Protein AF-0000000073185100 (afdb_homodimer)

Radius of gyration: 17.78 Å; Cα contacts (8 Å, |Δi|>4): 597; chains: 2; bounding box: 49×47×38 Å

Secondary structure (DSSP, 8-state):
---HHHHHHHHHHHHHHHHHHHHTT-HHHHHTTEEEEEEEE-TTS--EEHHHHHHHHHHHHHHTTEEEEEEEEEEEEEETTEEEEEEEEEEEETT--EEEEEEEEEEEETTEEEEEEEEE--SBPPP-/---HHHHHHHHHHHHHHHHHHHHTT-HHHHHTTEEEEEEEE-TTS--EEHHHHHHHHHHHHHHTTEEEEEEEEEEEEEETTEEEEEEEEEEEETT--EEEEEEEEEEEETTEEEEEEEEE--SBPPP-

pLDDT: mean 96.91, std 5.22, range [58.03, 98.94]

Organism: Anisakis simplex (NCBI:txid6269)

Structure (mmCIF, N/CA/C/O backbone):
data_AF-0000000073185100-model_v1
#
loop_
_entity.id
_entity.type
_entity.pdbx_description
1 polymer 'DUF4440 domain-containing protein'
#
loop_
_atom_site.group_PDB
_atom_site.id
_atom_site.type_symbol
_atom_site.label_atom_id
_atom_site.label_alt_id
_atom_site.label_comp_id
_atom_site.label_asym_id
_atom_site.label_entity_id
_atom_site.label_seq_id
_atom_site.pdbx_PDB_ins_code
_atom_site.Cartn_x
_atom_site.Cartn_y
_atom_site.Cartn_z
_atom_site.occupancy
_atom_site.B_iso_or_equiv
_atom_site.auth_seq_id
_atom_site.auth_comp_id
_atom_site.auth_asym_id
_atom_site.auth_atom_id
_atom_site.pdbx_PDB_model_num
ATOM 1 N N . MET A 1 1 ? -24.422 -10.539 4.98 1 58.94 1 MET A N 1
ATOM 2 C CA . MET A 1 1 ? -23.266 -9.664 5 1 58.94 1 MET A CA 1
ATOM 3 C C . MET A 1 1 ? -22.016 -10.414 5.473 1 58.94 1 MET A C 1
ATOM 5 O O . MET A 1 1 ? -22.062 -11.094 6.504 1 58.94 1 MET A O 1
ATOM 9 N N . LEU A 1 2 ? -21.047 -10.594 4.566 1 69.62 2 LEU A N 1
ATOM 10 C CA . LEU A 1 2 ? -19.906 -11.438 4.879 1 69.62 2 LEU A CA 1
ATOM 11 C C . LEU A 1 2 ? -19.219 -10.977 6.16 1 69.62 2 LEU A C 1
ATOM 13 O O . LEU A 1 2 ? -18.922 -9.789 6.312 1 69.62 2 LEU A O 1
ATOM 17 N N . THR A 1 3 ? -19.172 -11.852 7.172 1 89.19 3 THR A N 1
ATOM 18 C CA . THR A 1 3 ? -18.422 -11.547 8.391 1 89.19 3 THR A CA 1
ATOM 19 C C . THR A 1 3 ? -16.953 -11.305 8.07 1 89.19 3 THR A C 1
ATOM 21 O O . THR A 1 3 ? -16.453 -11.734 7.031 1 89.19 3 THR A O 1
ATOM 24 N N . ILE A 1 4 ? -16.328 -10.602 8.938 1 93 4 ILE A N 1
ATOM 25 C CA . ILE A 1 4 ? -14.906 -10.305 8.742 1 93 4 ILE A CA 1
ATOM 26 C C . ILE A 1 4 ? -14.102 -11.602 8.719 1 93 4 ILE A C 1
ATOM 28 O O . ILE A 1 4 ? -13.133 -11.727 7.965 1 93 4 ILE A O 1
ATOM 32 N N . ALA A 1 5 ? -14.531 -12.594 9.477 1 95 5 ALA A N 1
ATOM 33 C CA . ALA A 1 5 ? -13.859 -13.891 9.484 1 95 5 ALA A CA 1
ATOM 34 C C . ALA A 1 5 ? -14.008 -14.594 8.133 1 95 5 ALA A C 1
ATOM 36 O O . ALA A 1 5 ? -13.055 -15.188 7.629 1 95 5 ALA A O 1
ATOM 37 N N . ALA A 1 6 ? -15.18 -14.602 7.602 1 96.25 6 ALA A N 1
ATOM 38 C CA . ALA A 1 6 ? -15.422 -15.203 6.293 1 96.25 6 ALA A CA 1
ATOM 39 C C . ALA A 1 6 ? -14.641 -14.469 5.203 1 96.25 6 ALA A C 1
ATOM 41 O O . ALA A 1 6 ? -14.055 -15.094 4.316 1 96.25 6 ALA A O 1
ATOM 42 N N . LEU A 1 7 ? -14.656 -13.133 5.273 1 97.38 7 LEU A N 1
ATOM 43 C CA . LEU A 1 7 ? -13.898 -12.336 4.32 1 97.38 7 LEU A CA 1
ATOM 44 C C . LEU A 1 7 ? -12.414 -12.664 4.395 1 97.38 7 LEU A C 1
ATOM 46 O O . LEU A 1 7 ? -11.75 -12.812 3.365 1 97.38 7 LEU A O 1
ATOM 50 N N . PHE A 1 8 ? -11.867 -12.805 5.629 1 97.81 8 PHE A N 1
ATOM 51 C CA . PHE A 1 8 ? -10.469 -13.156 5.84 1 97.81 8 PHE A CA 1
ATOM 52 C C . PHE A 1 8 ? -10.125 -14.461 5.141 1 97.81 8 PHE A C 1
ATOM 54 O O . PHE A 1 8 ? -9.109 -14.562 4.449 1 97.81 8 PHE A O 1
ATOM 61 N N . GLN A 1 9 ? -10.977 -15.422 5.234 1 97.19 9 GLN A N 1
ATOM 62 C CA . GLN A 1 9 ? -10.734 -16.734 4.637 1 97.19 9 GLN A CA 1
ATOM 63 C C . GLN A 1 9 ? -10.797 -16.656 3.115 1 97.19 9 GLN A C 1
ATOM 65 O O . GLN A 1 9 ? -10.008 -17.312 2.426 1 97.19 9 GLN A O 1
ATOM 70 N N . GL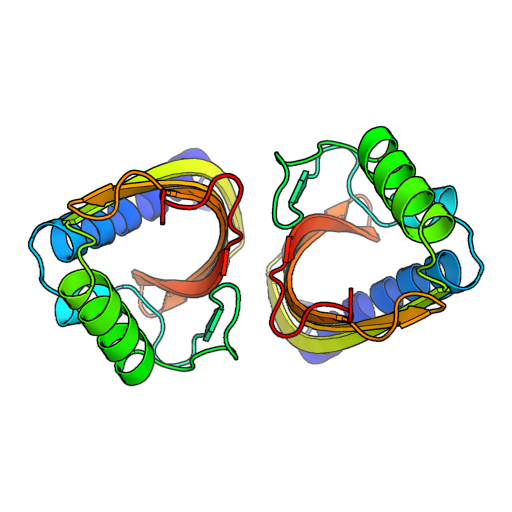U A 1 10 ? -11.703 -15.891 2.584 1 97.62 10 GLU A N 1
ATOM 71 C CA . GLU A 1 10 ? -11.797 -15.734 1.136 1 97.62 10 GLU A CA 1
ATOM 72 C C . GLU A 1 10 ? -10.531 -15.094 0.566 1 97.62 10 GLU A C 1
ATOM 74 O O . GLU A 1 10 ? -9.992 -15.562 -0.437 1 97.62 10 GLU A O 1
ATOM 79 N N . ILE A 1 11 ? -10.102 -14.031 1.213 1 98.5 11 ILE A N 1
ATOM 80 C CA . ILE A 1 11 ? -8.914 -13.312 0.761 1 98.5 11 ILE A CA 1
ATOM 81 C C . ILE A 1 11 ? -7.684 -14.203 0.901 1 98.5 11 ILE A C 1
ATOM 83 O O . ILE A 1 11 ? -6.867 -14.289 -0.017 1 98.5 11 ILE A O 1
ATOM 87 N N . LYS A 1 12 ? -7.594 -14.891 2.021 1 97.62 12 LYS A N 1
ATOM 88 C CA . LYS A 1 12 ? -6.477 -15.797 2.244 1 97.62 12 LYS A CA 1
ATOM 89 C C . LYS A 1 12 ? -6.43 -16.891 1.17 1 97.62 12 LYS A C 1
ATOM 91 O O . LYS A 1 12 ? -5.352 -17.25 0.698 1 97.62 12 LYS A O 1
ATOM 96 N N . SER A 1 13 ? -7.594 -17.391 0.828 1 97.75 13 SER A N 1
ATOM 97 C CA . SER A 1 13 ? -7.656 -18.406 -0.211 1 97.75 13 SER A CA 1
ATOM 98 C C . SER A 1 13 ? -7.105 -17.891 -1.534 1 97.75 13 SER A C 1
ATOM 100 O O . SER A 1 13 ? -6.395 -18.594 -2.242 1 97.75 13 SER A O 1
ATOM 102 N N . ARG A 1 14 ? -7.43 -16.641 -1.909 1 98.44 14 ARG A N 1
ATOM 103 C CA . ARG A 1 14 ? -6.898 -16.047 -3.125 1 98.44 14 ARG A CA 1
ATOM 104 C C . ARG A 1 14 ? -5.387 -15.852 -3.031 1 98.44 14 ARG A C 1
ATOM 106 O O . ARG A 1 14 ? -4.672 -16.047 -4.016 1 98.44 14 ARG A O 1
ATOM 113 N N . GLN A 1 15 ? -4.938 -15.508 -1.856 1 98.06 15 GLN A N 1
ATOM 114 C CA . GLN A 1 15 ? -3.504 -15.344 -1.64 1 98.06 15 GLN A CA 1
ATOM 115 C C . GLN A 1 15 ? -2.764 -16.672 -1.808 1 98.06 15 GLN A C 1
ATOM 117 O O . GLN A 1 15 ? -1.651 -16.703 -2.336 1 98.06 15 GLN A O 1
ATOM 122 N N . VAL A 1 16 ? -3.344 -17.719 -1.301 1 98.19 16 VAL A N 1
ATOM 123 C CA . VAL A 1 16 ? -2.77 -19.047 -1.448 1 98.19 16 VAL A CA 1
ATOM 124 C C . VAL A 1 16 ? -2.662 -19.406 -2.93 1 98.19 16 VAL A C 1
ATOM 126 O O . VAL A 1 16 ? -1.647 -19.938 -3.371 1 98.19 16 VAL A O 1
ATOM 129 N N . ASP A 1 17 ? -3.715 -19.016 -3.719 1 98.38 17 ASP A N 1
ATOM 130 C CA . ASP A 1 17 ? -3.674 -19.25 -5.16 1 98.38 17 ASP A CA 1
ATOM 131 C C . ASP A 1 17 ? -2.506 -18.5 -5.801 1 98.38 17 ASP A C 1
ATOM 133 O O . ASP A 1 17 ? -1.801 -19.062 -6.648 1 98.38 17 ASP A O 1
ATOM 137 N N . PHE A 1 18 ? -2.32 -17.297 -5.445 1 98.81 18 PHE A N 1
ATOM 138 C CA . PHE A 1 18 ? -1.213 -16.5 -5.957 1 98.81 18 PHE A CA 1
ATOM 139 C C . PHE A 1 18 ? 0.124 -17.156 -5.625 1 98.81 18 PHE A C 1
ATOM 141 O O . PHE A 1 18 ? 0.963 -17.344 -6.508 1 98.81 18 PHE A O 1
ATOM 148 N N . MET A 1 19 ? 0.362 -17.469 -4.305 1 98.75 19 MET A N 1
ATOM 149 C CA . MET A 1 19 ? 1.64 -18.016 -3.859 1 98.75 19 MET A CA 1
ATOM 150 C C . MET A 1 19 ? 1.938 -19.344 -4.566 1 98.75 19 MET A C 1
ATOM 152 O O . MET A 1 19 ? 3.076 -19.594 -4.973 1 98.75 19 MET A O 1
ATOM 156 N N . LYS A 1 20 ? 0.91 -20.188 -4.711 1 98.69 20 LYS A N 1
ATOM 157 C CA . LYS A 1 20 ? 1.085 -21.453 -5.406 1 98.69 20 LYS A CA 1
ATOM 158 C C . LYS A 1 20 ? 1.554 -21.25 -6.84 1 98.69 20 LYS A C 1
ATOM 160 O O . LYS A 1 20 ? 2.52 -21.875 -7.285 1 98.69 20 LYS A O 1
ATOM 165 N N . ALA A 1 21 ? 0.869 -20.344 -7.543 1 98.75 21 ALA A N 1
ATOM 166 C CA . ALA A 1 21 ? 1.212 -20.062 -8.938 1 98.75 21 ALA A CA 1
ATOM 167 C C . ALA A 1 21 ? 2.613 -19.469 -9.047 1 98.75 21 ALA A C 1
ATOM 169 O O . ALA A 1 21 ? 3.424 -19.922 -9.859 1 98.75 21 ALA A O 1
ATOM 170 N N . PHE A 1 22 ? 2.883 -18.438 -8.242 1 98.75 22 PHE A N 1
ATOM 171 C CA . PHE A 1 22 ? 4.18 -17.766 -8.281 1 98.75 22 PHE A CA 1
ATOM 172 C C . PHE A 1 22 ? 5.301 -18.75 -7.969 1 98.75 22 PHE A C 1
ATOM 174 O O . PHE A 1 22 ? 6.301 -18.812 -8.688 1 98.75 22 PHE A O 1
ATOM 181 N N . ASN A 1 23 ? 5.156 -19.562 -6.914 1 98.62 23 ASN A N 1
ATOM 182 C CA . ASN A 1 23 ? 6.188 -20.484 -6.449 1 98.62 23 ASN A CA 1
ATOM 183 C C . ASN A 1 23 ? 6.387 -21.641 -7.422 1 98.62 23 ASN A C 1
ATOM 185 O O . ASN A 1 23 ? 7.426 -22.312 -7.402 1 98.62 23 ASN A O 1
ATOM 189 N N . ALA A 1 24 ? 5.441 -21.922 -8.25 1 98.31 24 ALA A N 1
ATOM 190 C CA . ALA A 1 24 ? 5.559 -22.922 -9.312 1 98.31 24 ALA A CA 1
ATOM 191 C C . ALA A 1 24 ? 6.215 -22.328 -10.555 1 98.31 24 ALA A C 1
ATOM 193 O O . ALA A 1 24 ? 6.398 -23.031 -11.555 1 98.31 24 ALA A O 1
ATOM 194 N N . GLY A 1 25 ? 6.492 -21.016 -10.531 1 98 25 GLY A N 1
ATOM 195 C CA . GLY A 1 25 ? 7.121 -20.344 -11.656 1 98 25 GLY A CA 1
ATOM 196 C C . GLY A 1 25 ? 6.141 -19.953 -12.742 1 98 25 GLY A C 1
ATOM 197 O O . GLY A 1 25 ? 6.539 -19.688 -13.883 1 98 25 GLY A O 1
ATOM 198 N N . ASN A 1 26 ? 4.871 -19.922 -12.438 1 98.56 26 ASN A N 1
ATOM 199 C CA . ASN A 1 26 ? 3.83 -19.609 -13.406 1 98.56 26 ASN A CA 1
ATOM 200 C C . ASN A 1 26 ? 3.412 -18.141 -13.32 1 98.56 26 ASN A C 1
ATOM 202 O O . ASN A 1 26 ? 2.35 -17.828 -12.781 1 98.56 26 ASN A O 1
ATOM 206 N N . ALA A 1 27 ? 4.129 -17.281 -13.977 1 98.62 27 ALA A N 1
ATOM 207 C CA . ALA A 1 27 ? 3.926 -15.836 -13.906 1 98.62 27 ALA A CA 1
ATOM 208 C C . ALA A 1 27 ? 2.555 -15.445 -14.453 1 98.62 27 ALA A C 1
ATOM 210 O O . ALA A 1 27 ? 1.897 -14.555 -13.914 1 98.62 27 ALA A O 1
ATOM 211 N N . ASN A 1 28 ? 2.146 -16.094 -15.461 1 98.69 28 ASN A N 1
ATOM 212 C CA . ASN A 1 28 ? 0.855 -15.797 -16.062 1 98.69 28 ASN A CA 1
ATOM 213 C C . ASN A 1 28 ? -0.297 -16.078 -15.109 1 98.69 28 ASN A C 1
ATOM 215 O O . ASN A 1 28 ? -1.163 -15.227 -14.906 1 98.69 28 ASN A O 1
ATOM 219 N N . THR A 1 29 ? -0.287 -17.234 -14.5 1 98.69 29 THR A N 1
ATOM 220 C CA . THR A 1 29 ? -1.325 -17.609 -13.547 1 98.69 29 THR A CA 1
ATOM 221 C C . THR A 1 29 ? -1.281 -16.703 -12.32 1 98.69 29 THR A C 1
ATOM 223 O O . THR A 1 29 ? -2.324 -16.344 -11.766 1 98.69 29 THR A O 1
ATOM 226 N N . ALA A 1 30 ? -0.086 -16.359 -11.891 1 98.75 30 ALA A N 1
ATOM 227 C CA . ALA A 1 30 ? 0.054 -15.445 -10.758 1 98.75 30 ALA A CA 1
ATOM 228 C C . ALA A 1 30 ? -0.555 -14.078 -11.078 1 98.75 30 ALA A C 1
ATOM 230 O O . ALA A 1 30 ? -1.304 -13.523 -10.266 1 98.75 30 ALA A O 1
ATOM 231 N N . ALA A 1 31 ? -0.267 -13.578 -12.273 1 98.81 31 ALA A N 1
ATOM 232 C CA . ALA A 1 31 ? -0.759 -12.258 -12.68 1 98.81 31 ALA A CA 1
ATOM 233 C C . ALA A 1 31 ? -2.277 -12.266 -12.828 1 98.81 31 ALA A C 1
ATOM 235 O O . ALA A 1 31 ? -2.926 -11.227 -12.695 1 98.81 31 ALA A O 1
ATOM 236 N N . ALA A 1 32 ? -2.887 -13.445 -13.008 1 98.62 32 ALA A N 1
ATOM 237 C CA . ALA A 1 32 ? -4.32 -13.57 -13.25 1 98.62 32 ALA A CA 1
ATOM 238 C C . ALA A 1 32 ? -5.121 -13.305 -11.977 1 98.62 32 ALA A C 1
ATOM 240 O O . ALA A 1 32 ? -6.34 -13.117 -12.031 1 98.62 32 ALA A O 1
ATOM 241 N N . VAL A 1 33 ? -4.457 -13.281 -10.836 1 98.69 33 VAL A N 1
ATOM 242 C CA . VAL A 1 33 ? -5.117 -12.969 -9.57 1 98.69 33 VAL A CA 1
ATOM 243 C C . VAL A 1 33 ? -5.41 -11.469 -9.5 1 98.69 33 VAL A C 1
ATOM 245 O O . VAL A 1 33 ? -6.23 -11.031 -8.688 1 98.69 33 VAL A O 1
ATOM 248 N N . TYR A 1 34 ? -4.793 -10.695 -10.352 1 98.81 34 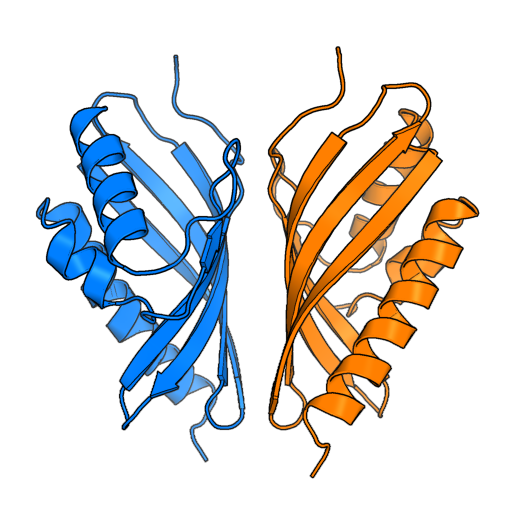TYR A N 1
ATOM 249 C CA . TYR A 1 34 ? -4.914 -9.242 -10.32 1 98.81 34 TYR A CA 1
ATOM 250 C C . TYR A 1 34 ? -6.051 -8.766 -11.227 1 98.81 34 TYR A C 1
ATOM 252 O O . TYR A 1 34 ? -6.355 -9.406 -12.234 1 98.81 34 TYR A O 1
ATOM 260 N N . ASP A 1 35 ? -6.629 -7.668 -10.867 1 98.69 35 ASP A N 1
ATOM 261 C CA . ASP A 1 35 ? -7.59 -6.926 -11.68 1 98.69 35 ASP A CA 1
ATOM 262 C C . ASP A 1 35 ? -6.93 -6.371 -12.938 1 98.69 35 ASP A C 1
ATOM 264 O O . ASP A 1 35 ? -5.883 -5.73 -12.867 1 98.69 35 ASP A O 1
ATOM 268 N N . PRO A 1 36 ? -7.512 -6.637 -14.125 1 98.12 36 PRO A N 1
ATOM 269 C CA . PRO A 1 36 ? -6.922 -6.078 -15.352 1 98.12 36 PRO A CA 1
ATOM 270 C C . PRO A 1 36 ? -6.832 -4.555 -15.32 1 98.12 36 PRO A C 1
ATOM 272 O O . PRO A 1 36 ? -6.02 -3.967 -16.031 1 98.12 36 PRO A O 1
ATOM 275 N N . ASP A 1 37 ? -7.602 -3.887 -14.445 1 96.88 37 ASP A N 1
ATOM 276 C CA . ASP A 1 37 ? -7.602 -2.432 -14.344 1 96.88 37 ASP A CA 1
ATOM 277 C C . ASP A 1 37 ? -6.812 -1.969 -13.117 1 96.88 37 ASP A C 1
ATOM 279 O O . ASP A 1 37 ? -6.91 -0.808 -12.719 1 96.88 37 ASP A O 1
ATOM 283 N N . GLY A 1 38 ? -6.152 -2.918 -12.547 1 97.06 38 GLY A N 1
ATOM 284 C CA . GLY A 1 38 ? -5.469 -2.605 -11.297 1 97.06 38 GLY A CA 1
ATOM 285 C C . GLY A 1 38 ? -4.035 -2.15 -11.5 1 97.06 38 GLY A C 1
ATOM 286 O O . GLY A 1 38 ? -3.549 -2.102 -12.633 1 97.06 38 GLY A O 1
ATOM 287 N N . TYR A 1 39 ? -3.414 -1.767 -10.367 1 98.69 39 TYR A N 1
ATOM 288 C CA . TYR A 1 39 ? -2.039 -1.276 -10.367 1 98.69 39 TYR A CA 1
ATOM 289 C C . TYR A 1 39 ? -1.17 -2.084 -9.414 1 98.69 39 TYR A C 1
ATOM 291 O O . TYR A 1 39 ? -1.59 -2.402 -8.297 1 98.69 39 TYR A O 1
ATOM 299 N N . PHE A 1 40 ? -0.008 -2.506 -9.906 1 98.81 40 PHE A N 1
ATOM 300 C CA . PHE A 1 40 ? 1.108 -3.053 -9.148 1 98.81 40 PHE A CA 1
ATOM 301 C C . PHE A 1 40 ? 2.174 -1.99 -8.906 1 98.81 40 PHE A C 1
ATOM 303 O O . PHE A 1 40 ? 2.678 -1.386 -9.859 1 98.81 40 PHE A O 1
ATOM 310 N N . MET A 1 41 ? 2.545 -1.755 -7.637 1 98.69 41 MET A N 1
ATOM 311 C CA . MET A 1 41 ? 3.396 -0.621 -7.285 1 98.69 41 MET A CA 1
ATOM 312 C C . MET A 1 41 ? 4.637 -1.086 -6.527 1 98.69 41 MET A C 1
ATOM 314 O O . MET A 1 41 ? 4.684 -1.004 -5.297 1 98.69 41 MET A O 1
ATOM 318 N N . PRO A 1 42 ? 5.637 -1.524 -7.238 1 96.62 42 PRO A N 1
ATOM 319 C CA . PRO A 1 42 ? 6.875 -1.999 -6.613 1 96.62 42 PRO A CA 1
ATOM 320 C C . PRO A 1 42 ? 7.793 -0.858 -6.18 1 96.62 42 PRO A C 1
ATOM 322 O O . PRO A 1 42 ? 7.711 0.246 -6.723 1 96.62 42 PRO A O 1
ATOM 325 N N . ASN A 1 43 ? 8.641 -1.098 -5.273 1 94.88 43 ASN A N 1
ATOM 326 C CA . ASN A 1 43 ? 9.656 -0.129 -4.883 1 94.88 43 ASN A CA 1
ATOM 327 C C . ASN A 1 43 ? 10.664 0.112 -6.004 1 94.88 43 ASN A C 1
ATOM 329 O O . ASN A 1 43 ? 11.086 -0.83 -6.68 1 94.88 43 ASN A O 1
ATOM 333 N N . GLY A 1 44 ? 10.977 1.324 -6.211 1 94.56 44 GLY A N 1
ATOM 334 C CA . GLY A 1 44 ? 12.039 1.704 -7.125 1 94.56 44 GLY A CA 1
ATOM 335 C C . GLY A 1 44 ? 11.578 1.841 -8.562 1 94.56 44 GLY A C 1
ATOM 336 O O . GLY A 1 44 ? 12.367 2.148 -9.453 1 94.56 44 GLY A O 1
ATOM 337 N N . LYS A 1 45 ? 10.328 1.591 -8.836 1 95.56 45 LYS A N 1
ATOM 338 C CA . LYS A 1 45 ? 9.797 1.637 -10.195 1 95.56 45 LYS A CA 1
ATOM 339 C C . LYS A 1 45 ? 8.438 2.334 -10.234 1 95.56 45 LYS A C 1
ATOM 341 O O . LYS A 1 45 ? 7.73 2.371 -9.227 1 95.56 45 LYS A O 1
ATOM 346 N N . ASP A 1 46 ? 8.133 2.873 -11.422 1 97.44 46 ASP A N 1
ATOM 347 C CA . ASP A 1 46 ? 6.793 3.408 -11.641 1 97.44 46 ASP A CA 1
ATOM 348 C C . ASP A 1 46 ? 5.738 2.311 -11.531 1 97.44 46 ASP A C 1
ATOM 350 O O . ASP A 1 46 ? 6.008 1.149 -11.844 1 97.44 46 ASP A O 1
ATOM 354 N N . PRO A 1 47 ? 4.535 2.723 -11.141 1 98.44 47 PRO A N 1
ATOM 355 C CA . PRO A 1 47 ? 3.443 1.745 -11.078 1 98.44 47 PRO A CA 1
ATOM 356 C C . PRO A 1 47 ? 3.199 1.046 -12.414 1 98.44 47 PRO A C 1
ATOM 358 O O . PRO A 1 47 ? 3.283 1.678 -13.469 1 98.44 47 PRO A O 1
ATOM 361 N N . VAL A 1 48 ? 2.865 -0.231 -12.289 1 98.12 48 VAL A N 1
ATOM 362 C CA . VAL A 1 48 ? 2.559 -1.071 -13.445 1 98.12 48 VAL A CA 1
ATOM 363 C C . VAL A 1 48 ? 1.051 -1.294 -13.531 1 98.12 48 VAL A C 1
ATOM 365 O O . VAL A 1 48 ? 0.427 -1.758 -12.578 1 98.12 48 VAL A O 1
ATOM 368 N N . LYS A 1 49 ? 0.542 -1.002 -14.656 1 97.19 49 LYS A N 1
ATOM 369 C CA . LYS A 1 49 ? -0.896 -1.194 -14.828 1 97.19 49 LYS A CA 1
ATOM 370 C C . LYS A 1 49 ? -1.189 -2.482 -15.594 1 97.19 49 LYS A C 1
ATOM 372 O O . LYS A 1 49 ? -0.572 -2.754 -16.625 1 97.19 49 LYS A O 1
ATOM 377 N N . GLY A 1 50 ? -2.135 -3.234 -15.055 1 97.69 50 GLY A N 1
ATOM 378 C CA . GLY A 1 50 ? -2.709 -4.344 -15.797 1 97.69 50 GLY A CA 1
ATOM 379 C C . GLY A 1 50 ? -1.895 -5.621 -15.688 1 97.69 50 GLY A C 1
ATOM 380 O O . GLY A 1 50 ? -0.745 -5.594 -15.242 1 97.69 50 GLY A O 1
ATOM 381 N N . ARG A 1 51 ? -2.453 -6.738 -16.188 1 98.62 51 ARG A N 1
ATOM 382 C CA . ARG A 1 51 ? -1.924 -8.078 -15.945 1 98.62 51 ARG A CA 1
ATOM 383 C C . ARG A 1 51 ? -0.692 -8.344 -16.797 1 98.62 51 ARG A C 1
ATOM 385 O O . ARG A 1 51 ? 0.228 -9.047 -16.375 1 98.62 51 ARG A O 1
ATOM 392 N N . ALA A 1 52 ? -0.693 -7.762 -17.984 1 98.44 52 ALA A N 1
ATOM 393 C CA . ALA A 1 52 ? 0.455 -7.992 -18.859 1 98.44 52 ALA A CA 1
ATOM 394 C C . ALA A 1 52 ? 1.733 -7.43 -18.25 1 98.44 52 ALA A C 1
ATOM 396 O O . ALA A 1 52 ? 2.775 -8.094 -18.266 1 98.44 52 ALA A O 1
ATOM 397 N N . GLY A 1 53 ? 1.68 -6.188 -17.766 1 98.25 53 GLY A N 1
ATOM 398 C CA . GLY A 1 53 ? 2.83 -5.598 -17.094 1 98.25 53 GLY A CA 1
ATOM 399 C C . GLY A 1 53 ? 3.23 -6.328 -15.828 1 98.25 53 GLY A C 1
ATOM 400 O O . GLY A 1 53 ? 4.418 -6.492 -15.547 1 98.25 53 GLY A O 1
ATOM 401 N N . ILE A 1 54 ? 2.275 -6.797 -15.086 1 98.62 54 ILE A N 1
ATOM 402 C CA . ILE A 1 54 ? 2.529 -7.508 -13.844 1 98.62 54 ILE A CA 1
ATOM 403 C C . ILE A 1 54 ? 3.188 -8.852 -14.133 1 98.62 54 ILE A C 1
ATOM 405 O O . ILE A 1 54 ? 4.145 -9.242 -13.469 1 98.62 54 ILE A O 1
ATOM 409 N N . GLU A 1 55 ? 2.633 -9.516 -15.164 1 98.75 55 GLU A N 1
ATOM 410 C CA . GLU A 1 55 ? 3.252 -10.766 -15.586 1 98.75 55 GLU A CA 1
ATOM 411 C C . GLU A 1 55 ? 4.715 -10.562 -15.961 1 98.75 55 GLU A C 1
ATOM 413 O O . GLU A 1 55 ? 5.578 -11.352 -15.57 1 98.75 55 GLU A O 1
ATOM 418 N N . ALA A 1 56 ? 4.949 -9.523 -16.719 1 98.5 56 ALA A N 1
ATOM 419 C CA . ALA A 1 56 ? 6.324 -9.227 -17.125 1 98.5 56 ALA A CA 1
ATOM 420 C C . ALA A 1 56 ? 7.207 -8.961 -15.906 1 98.5 56 ALA A C 1
ATOM 422 O O . ALA A 1 56 ? 8.367 -9.391 -15.875 1 98.5 56 ALA A O 1
ATOM 423 N N . TYR A 1 57 ? 6.688 -8.297 -14.953 1 98.19 57 TYR A N 1
ATOM 424 C CA . TYR A 1 57 ? 7.414 -8.023 -13.719 1 98.19 57 TYR A CA 1
ATOM 425 C C . TYR A 1 57 ? 7.766 -9.32 -12.992 1 98.19 57 TYR A C 1
ATOM 427 O O . TYR A 1 57 ? 8.898 -9.5 -12.547 1 98.19 57 TYR A O 1
ATOM 435 N N . PHE A 1 58 ? 6.82 -10.211 -12.859 1 98.44 58 PHE A N 1
ATOM 436 C CA . PHE A 1 58 ? 7.055 -11.477 -12.172 1 98.44 58 PHE A CA 1
ATOM 437 C C . PHE A 1 58 ? 8.078 -12.32 -12.93 1 98.44 58 PHE A C 1
ATOM 439 O O . PHE A 1 58 ? 8.938 -12.953 -12.32 1 98.44 58 PHE A O 1
ATOM 446 N N . LYS A 1 59 ? 7.977 -12.336 -14.234 1 98.56 59 LYS A N 1
ATOM 447 C CA . LYS A 1 59 ? 8.953 -13.062 -15.039 1 98.56 59 LYS A CA 1
ATOM 448 C C . LYS A 1 59 ? 10.367 -12.547 -14.797 1 98.56 59 LYS A C 1
ATOM 450 O O . LYS A 1 59 ? 11.312 -13.328 -14.703 1 98.56 59 LYS A O 1
ATOM 455 N N . GLN A 1 60 ? 10.469 -11.258 -14.734 1 97.69 60 GLN A N 1
ATOM 456 C CA . GLN A 1 60 ? 11.773 -10.656 -14.469 1 97.69 60 GLN A CA 1
ATOM 457 C C . GLN A 1 60 ? 12.289 -11.055 -13.086 1 97.69 60 GLN A C 1
ATOM 459 O O . GLN A 1 60 ? 13.461 -11.391 -12.93 1 97.69 60 GLN A O 1
ATOM 464 N N . ASP A 1 61 ? 11.453 -10.984 -12.07 1 97 61 ASP A N 1
ATOM 465 C CA . ASP A 1 61 ? 11.82 -11.406 -10.719 1 97 61 ASP A CA 1
ATOM 466 C C . ASP A 1 61 ? 12.328 -12.852 -10.711 1 97 61 ASP A C 1
ATOM 468 O O . ASP A 1 61 ? 13.367 -13.141 -10.117 1 97 61 ASP A O 1
ATOM 472 N N . MET A 1 62 ? 11.602 -13.695 -11.336 1 97.75 62 MET A N 1
ATOM 473 C CA . MET A 1 62 ? 11.945 -15.109 -11.391 1 97.75 62 MET A CA 1
ATOM 474 C C . MET A 1 62 ? 13.266 -15.32 -12.117 1 97.75 62 MET A C 1
ATOM 476 O O . MET A 1 62 ? 14.117 -16.094 -11.672 1 97.75 62 MET A O 1
ATOM 480 N N . ALA A 1 63 ? 13.445 -14.578 -13.172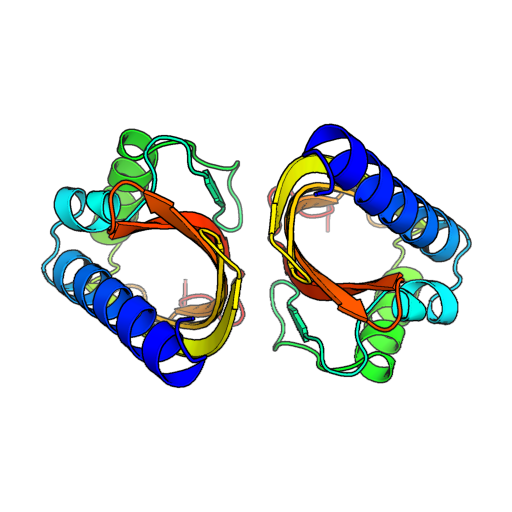 1 97.56 63 ALA A N 1
ATOM 481 C CA . ALA A 1 63 ? 1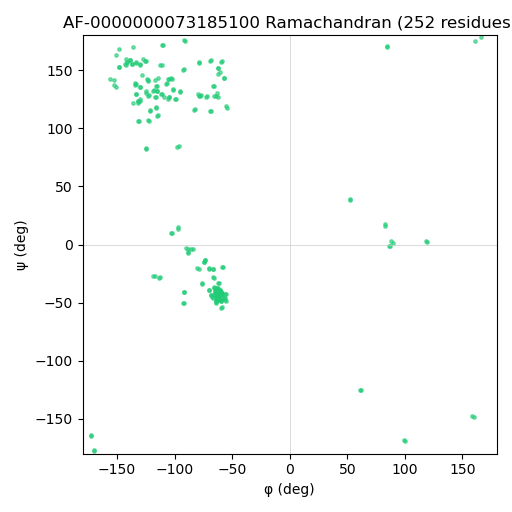4.68 -14.664 -13.953 1 97.56 63 ALA A CA 1
ATOM 482 C C . ALA A 1 63 ? 15.867 -14.164 -13.141 1 97.56 63 ALA A C 1
ATOM 484 O O . ALA A 1 63 ? 16.984 -14.656 -13.312 1 97.56 63 ALA A O 1
ATOM 485 N N . GLU A 1 64 ? 15.602 -13.273 -12.234 1 96.44 64 GLU A N 1
ATOM 486 C CA . GLU A 1 64 ? 16.672 -12.672 -11.438 1 96.44 64 GLU A CA 1
ATOM 487 C C . GLU A 1 64 ? 16.922 -13.484 -10.172 1 96.44 64 GLU A C 1
ATOM 489 O O . GLU A 1 64 ? 17.781 -13.125 -9.367 1 96.44 64 GLU A O 1
ATOM 494 N N . GLY A 1 65 ? 16.125 -14.516 -9.984 1 96.75 65 GLY A N 1
ATOM 495 C CA . GLY A 1 65 ? 16.531 -15.461 -8.953 1 96.75 65 GLY A CA 1
ATOM 496 C C . GLY A 1 65 ? 15.516 -15.586 -7.828 1 96.75 65 GLY A C 1
ATOM 497 O O . GLY A 1 65 ? 15.75 -16.297 -6.852 1 96.75 65 GLY A O 1
ATOM 498 N N . VAL A 1 66 ? 14.406 -14.906 -7.91 1 97.88 66 VAL A N 1
ATOM 499 C CA . VAL A 1 66 ? 13.344 -15.133 -6.938 1 97.88 66 VAL A CA 1
ATOM 500 C C . VAL A 1 66 ? 12.68 -16.484 -7.203 1 97.88 66 VAL A C 1
ATOM 502 O O . VAL A 1 66 ? 12.188 -16.734 -8.305 1 97.88 66 VAL A O 1
ATOM 505 N N . LYS A 1 67 ? 12.594 -17.312 -6.129 1 97.75 67 LYS A N 1
ATOM 506 C CA . LYS A 1 67 ? 12.102 -18.672 -6.328 1 97.75 67 LYS A CA 1
ATOM 507 C C . LYS A 1 67 ? 10.82 -18.906 -5.527 1 97.75 67 LYS A C 1
ATOM 509 O O . LYS A 1 67 ? 10.031 -19.781 -5.871 1 97.75 67 LYS A O 1
ATOM 514 N N . SER A 1 68 ? 10.75 -18.109 -4.434 1 98.25 68 SER A N 1
ATOM 515 C CA . SER A 1 68 ? 9.555 -18.328 -3.621 1 98.25 68 SER A CA 1
ATOM 516 C C . SER A 1 68 ? 9.117 -17.031 -2.943 1 98.25 68 SER A C 1
ATOM 518 O O . SER A 1 68 ? 9.938 -16.156 -2.656 1 98.25 68 SER A O 1
ATOM 520 N N . VAL A 1 69 ? 7.812 -17 -2.693 1 98.5 69 VAL A N 1
ATOM 521 C CA . VAL A 1 69 ? 7.211 -15.922 -1.912 1 98.5 69 VAL A CA 1
ATOM 522 C C . VAL A 1 69 ? 6.332 -16.516 -0.812 1 98.5 69 VAL A C 1
ATOM 524 O O . VAL A 1 69 ? 5.652 -17.516 -1.026 1 98.5 69 VAL A O 1
ATOM 527 N N . GLN A 1 70 ? 6.445 -16.016 0.303 1 98.56 70 GLN A N 1
ATOM 528 C CA . GLN A 1 70 ? 5.512 -16.234 1.402 1 98.56 70 GLN A CA 1
ATOM 529 C C . GLN A 1 70 ? 4.816 -14.938 1.805 1 98.56 70 GLN A C 1
ATOM 531 O O . GLN A 1 70 ? 5.473 -13.922 2.049 1 98.56 70 GLN A O 1
ATOM 536 N N . ILE A 1 71 ? 3.553 -15.023 1.818 1 98.38 71 ILE A N 1
ATOM 537 C CA . ILE A 1 71 ? 2.729 -13.883 2.205 1 98.38 71 ILE A CA 1
ATOM 538 C C . ILE A 1 71 ? 2.051 -14.164 3.543 1 98.38 71 ILE A C 1
ATOM 540 O O . ILE A 1 71 ? 1.453 -15.227 3.73 1 98.38 71 ILE A O 1
ATOM 544 N N . ILE A 1 72 ? 2.131 -13.312 4.449 1 97.88 72 ILE A N 1
ATOM 545 C CA . ILE A 1 72 ? 1.481 -13.414 5.754 1 97.88 72 ILE A CA 1
ATOM 546 C C . ILE A 1 72 ? 0.436 -12.312 5.898 1 97.88 72 ILE A C 1
ATOM 548 O O . ILE A 1 72 ? 0.779 -11.133 6.035 1 97.88 72 ILE A O 1
ATOM 552 N N . THR A 1 73 ? -0.829 -12.695 5.898 1 98.25 73 THR A N 1
ATOM 553 C CA . THR A 1 73 ? -1.939 -11.766 6.094 1 98.25 73 THR A CA 1
ATOM 554 C C . THR A 1 73 ? -2.09 -11.406 7.566 1 98.25 73 THR A C 1
ATOM 556 O O . THR A 1 73 ? -2.234 -12.289 8.414 1 98.25 73 THR A O 1
ATOM 559 N N . GLU A 1 74 ? -2.127 -10.156 7.852 1 97.88 74 GLU A N 1
ATOM 560 C CA . GLU A 1 74 ? -2.195 -9.719 9.242 1 97.88 74 GLU A CA 1
ATOM 561 C C . GLU A 1 74 ? -3.539 -9.062 9.555 1 97.88 74 GLU A C 1
ATOM 563 O O . GLU A 1 74 ? -3.988 -9.07 10.703 1 97.88 74 GLU A O 1
ATOM 568 N N . GLU A 1 75 ? -4.164 -8.477 8.578 1 98.25 75 GLU A N 1
ATOM 569 C CA . GLU A 1 75 ? -5.441 -7.793 8.734 1 98.25 75 GLU A CA 1
ATOM 570 C C . GLU A 1 75 ? -6.234 -7.793 7.434 1 98.25 75 GLU A C 1
ATOM 572 O O . GLU A 1 75 ? -5.672 -7.598 6.355 1 98.25 75 GLU A O 1
ATOM 577 N N . VAL A 1 76 ? -7.512 -8.055 7.543 1 98.5 76 VAL A N 1
ATOM 578 C CA . VAL A 1 76 ? -8.438 -7.902 6.422 1 98.5 76 VAL A CA 1
ATOM 579 C C . VAL A 1 76 ? -9.688 -7.156 6.879 1 98.5 76 VAL A C 1
ATOM 581 O O . VAL A 1 76 ? -10.242 -7.453 7.938 1 98.5 76 VAL A O 1
ATOM 584 N N . ASN A 1 77 ? -10.039 -6.148 6.152 1 97.5 77 ASN A N 1
ATOM 585 C CA . ASN A 1 77 ? -11.281 -5.406 6.332 1 97.5 77 ASN A CA 1
ATOM 586 C C . ASN A 1 77 ? -11.953 -5.113 4.996 1 97.5 77 ASN A C 1
ATOM 588 O O . ASN A 1 77 ? -11.367 -5.344 3.934 1 97.5 77 ASN A O 1
ATOM 592 N N . GLY A 1 78 ? -13.141 -4.641 5.047 1 95.81 78 GLY A N 1
ATOM 593 C CA . GLY A 1 78 ? -13.805 -4.27 3.809 1 95.81 78 GLY A CA 1
ATOM 594 C C . GLY A 1 78 ? -15.312 -4.176 3.953 1 95.81 78 GLY A C 1
ATOM 595 O O . GLY A 1 78 ? -15.852 -4.398 5.039 1 95.81 78 GLY A O 1
ATOM 596 N N . SER A 1 79 ? -15.914 -3.777 2.943 1 94.44 79 SER A N 1
ATOM 597 C CA . SER A 1 79 ? -17.359 -3.668 2.805 1 94.44 79 SER A CA 1
ATOM 598 C C . SER A 1 79 ? -17.781 -3.721 1.34 1 94.44 79 SER A C 1
ATOM 600 O O . SER A 1 79 ? -17.094 -3.178 0.472 1 94.44 79 SER A O 1
ATOM 602 N N . GLY A 1 80 ? -18.922 -4.398 1.14 1 94.12 80 GLY A N 1
ATOM 603 C CA . GLY A 1 80 ? -19.406 -4.488 -0.226 1 94.12 80 GLY A CA 1
ATOM 604 C C . GLY A 1 80 ? -18.453 -5.207 -1.16 1 94.12 80 GLY A C 1
ATOM 605 O O . GLY A 1 80 ? -18 -6.316 -0.863 1 94.12 80 GLY A O 1
ATOM 606 N N . ASP A 1 81 ? -18.094 -4.539 -2.232 1 95.56 81 ASP A N 1
ATOM 607 C CA . ASP A 1 81 ? -17.266 -5.16 -3.273 1 95.56 81 ASP A CA 1
ATOM 608 C C . ASP A 1 81 ? -15.797 -4.805 -3.1 1 95.56 81 ASP A C 1
ATOM 610 O O . ASP A 1 81 ? -14.992 -5.004 -4.012 1 95.56 81 ASP A O 1
ATOM 614 N N . TRP A 1 82 ? -15.484 -4.258 -1.938 1 97.69 82 TRP A N 1
ATOM 615 C CA . TRP A 1 82 ? -14.102 -3.857 -1.681 1 97.69 82 TRP A CA 1
ATOM 616 C C . TRP A 1 82 ? -13.57 -4.523 -0.416 1 97.69 82 TRP A C 1
ATOM 618 O O . TRP A 1 82 ? -14.297 -4.664 0.571 1 97.69 82 TRP A O 1
ATOM 628 N N . ALA A 1 83 ? -12.328 -4.895 -0.445 1 98.25 83 ALA A N 1
ATOM 629 C CA . ALA A 1 83 ? -11.609 -5.402 0.722 1 98.25 83 ALA A CA 1
ATOM 630 C C . ALA A 1 83 ? -10.164 -4.914 0.73 1 98.25 83 ALA A C 1
ATOM 632 O O . ALA A 1 83 ? -9.633 -4.5 -0.305 1 98.25 83 ALA A O 1
ATOM 633 N N . PHE A 1 84 ? -9.586 -4.961 1.881 1 98.62 84 PHE A N 1
ATOM 634 C CA . PHE A 1 84 ? -8.227 -4.48 2.102 1 98.62 84 PHE A CA 1
ATOM 635 C C . PHE A 1 84 ? -7.422 -5.484 2.926 1 98.62 84 PHE A C 1
ATOM 637 O O . PHE A 1 84 ? -7.945 -6.074 3.871 1 98.62 84 PHE A O 1
ATOM 644 N N . GLU A 1 85 ? -6.211 -5.672 2.555 1 98.88 85 GLU A N 1
ATOM 645 C CA . GLU A 1 85 ? -5.332 -6.613 3.24 1 98.88 85 GLU A CA 1
ATOM 646 C C . GLU A 1 85 ? -3.98 -5.977 3.559 1 98.88 85 GLU A C 1
ATOM 648 O O . GLU A 1 85 ? -3.318 -5.441 2.67 1 98.88 85 GLU A O 1
ATOM 653 N N . ARG A 1 86 ? -3.656 -5.957 4.77 1 98.81 86 ARG A N 1
ATOM 654 C CA . ARG A 1 86 ? -2.32 -5.582 5.223 1 98.81 86 ARG A CA 1
ATOM 655 C C . ARG A 1 86 ? -1.539 -6.801 5.699 1 98.81 86 ARG A C 1
ATOM 657 O O . ARG A 1 86 ? -2.092 -7.672 6.371 1 98.81 86 ARG A O 1
ATOM 664 N N . GLY A 1 87 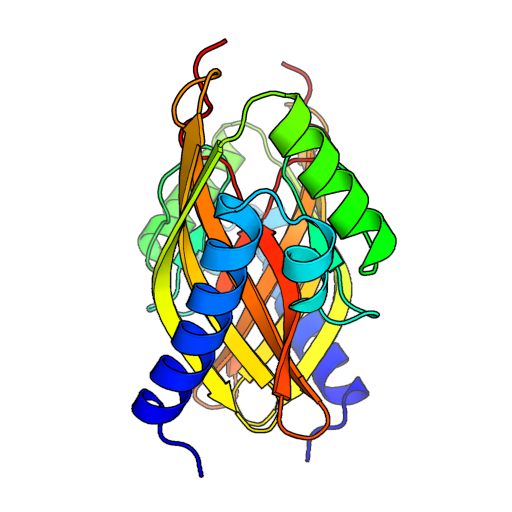? -0.29 -6.848 5.355 1 98.62 87 GLY A N 1
ATOM 665 C CA . GLY A 1 87 ? 0.526 -7.957 5.824 1 98.62 87 GLY A CA 1
ATOM 666 C C . GLY A 1 87 ? 2 -7.789 5.504 1 98.62 87 GLY A C 1
ATOM 667 O O . GLY A 1 87 ? 2.469 -6.672 5.281 1 98.62 87 GLY A O 1
ATOM 668 N N . SER A 1 88 ? 2.727 -8.898 5.621 1 98.69 88 SER A N 1
ATOM 669 C CA . SER A 1 88 ? 4.152 -8.961 5.324 1 98.69 88 SER A CA 1
ATOM 670 C C . SER A 1 88 ? 4.461 -10.055 4.309 1 98.69 88 SER A C 1
ATOM 672 O O . SER A 1 88 ? 3.648 -10.953 4.086 1 98.69 88 SER A O 1
ATOM 674 N N . TYR A 1 89 ? 5.562 -9.898 3.662 1 98.56 89 TYR A N 1
ATOM 675 C CA . TYR A 1 89 ? 5.98 -10.898 2.682 1 98.56 89 TYR A CA 1
ATOM 676 C C . TYR A 1 89 ? 7.453 -11.25 2.859 1 98.56 89 TYR A C 1
ATOM 678 O O . TYR A 1 89 ? 8.219 -10.477 3.428 1 98.56 89 TYR A O 1
ATOM 686 N N . HIS A 1 90 ? 7.82 -12.398 2.412 1 98.38 90 HIS A N 1
ATOM 687 C CA . HIS A 1 90 ? 9.18 -12.914 2.322 1 98.38 90 HIS A CA 1
ATOM 688 C C . HIS A 1 90 ? 9.461 -13.5 0.944 1 98.38 90 HIS A C 1
ATOM 690 O O . HIS A 1 90 ? 8.734 -14.391 0.486 1 98.38 90 HIS A O 1
ATOM 696 N N . LEU A 1 91 ? 10.445 -13 0.341 1 98.25 91 LEU A N 1
ATOM 697 C CA . LEU A 1 91 ? 10.969 -13.602 -0.88 1 98.25 91 LEU A CA 1
ATOM 698 C C . LEU A 1 91 ? 12.25 -14.383 -0.594 1 98.25 91 LEU A C 1
ATOM 700 O O . LEU A 1 91 ? 13.055 -13.977 0.238 1 98.25 91 LEU A O 1
ATOM 704 N N . ASP A 1 92 ? 12.344 -15.453 -1.285 1 98.25 92 ASP A N 1
ATOM 705 C CA . ASP A 1 92 ? 13.555 -16.266 -1.196 1 98.25 92 ASP A CA 1
ATOM 706 C C . ASP A 1 92 ? 13.969 -16.781 -2.57 1 98.25 92 ASP A C 1
ATOM 708 O O . ASP A 1 92 ? 13.148 -16.859 -3.486 1 98.25 92 ASP A O 1
ATOM 712 N N . GLY A 1 93 ? 15.312 -17.156 -2.668 1 97.75 93 GLY A N 1
ATOM 713 C CA . GLY A 1 93 ? 15.883 -17.688 -3.895 1 97.75 93 GLY A CA 1
ATOM 714 C C . GLY A 1 93 ? 17.391 -17.547 -3.957 1 97.75 93 GLY A C 1
ATOM 715 O O . GLY A 1 93 ? 18.062 -17.562 -2.926 1 97.75 93 GLY A O 1
ATOM 716 N N . THR A 1 94 ? 17.906 -17.359 -5.125 1 97.19 94 THR A N 1
ATOM 717 C CA . THR A 1 94 ? 19.344 -17.359 -5.309 1 97.19 94 THR A CA 1
ATOM 718 C C . THR A 1 94 ? 19.953 -16.016 -4.91 1 97.19 94 THR A C 1
ATOM 720 O O . THR A 1 94 ? 21.141 -15.945 -4.574 1 97.19 94 THR A O 1
ATOM 723 N N . ARG A 1 95 ? 19.172 -15.008 -4.875 1 93.81 95 ARG A N 1
ATOM 724 C CA . ARG A 1 95 ? 19.672 -13.695 -4.5 1 93.81 95 ARG A CA 1
ATOM 725 C C . ARG A 1 95 ? 19.609 -13.492 -2.988 1 93.81 95 ARG A C 1
ATOM 727 O O . ARG A 1 95 ? 20.047 -12.461 -2.475 1 93.81 95 ARG A O 1
ATOM 734 N N . GLY A 1 96 ? 18.984 -14.445 -2.283 1 96.56 96 GLY A N 1
ATOM 735 C CA . GLY A 1 96 ? 18.781 -14.305 -0.85 1 96.56 96 GLY A CA 1
ATOM 736 C C . GLY A 1 96 ? 17.375 -13.844 -0.488 1 96.56 96 GLY A C 1
ATOM 737 O O . GLY A 1 96 ? 16.484 -13.859 -1.327 1 96.56 96 GLY A O 1
ATOM 738 N N . THR A 1 97 ? 17.234 -13.492 0.795 1 97.44 97 THR A N 1
ATOM 739 C CA . THR A 1 97 ? 15.914 -13.195 1.324 1 97.44 97 THR A CA 1
ATOM 740 C C . THR A 1 97 ? 15.641 -11.688 1.281 1 97.44 97 THR A C 1
ATOM 742 O O . THR A 1 97 ? 16.531 -10.883 1.579 1 97.44 97 THR A O 1
ATOM 745 N N . GLU A 1 98 ? 14.516 -11.344 0.779 1 97.88 98 GLU A N 1
ATOM 746 C CA . GLU A 1 98 ? 13.938 -10.008 0.875 1 97.88 98 GLU A CA 1
ATOM 747 C C . GLU A 1 98 ? 12.641 -10.023 1.678 1 97.88 98 GLU A C 1
ATOM 749 O O . GLU A 1 98 ? 11.828 -10.938 1.539 1 97.88 98 GLU A O 1
ATOM 754 N N . THR A 1 99 ? 12.484 -9.055 2.555 1 98.31 99 THR A N 1
ATOM 755 C CA . THR A 1 99 ? 11.25 -8.953 3.318 1 98.31 99 THR A CA 1
ATOM 756 C C . THR A 1 99 ? 10.695 -7.531 3.258 1 98.31 99 THR A C 1
ATOM 758 O O . THR A 1 99 ? 11.438 -6.578 3.043 1 98.31 99 THR A O 1
ATOM 761 N N . GLY A 1 100 ? 9.461 -7.457 3.434 1 98.31 100 GLY A N 1
ATOM 762 C CA . GLY A 1 100 ? 8.797 -6.164 3.48 1 98.31 100 GLY A CA 1
ATOM 763 C C . GLY A 1 100 ? 7.352 -6.258 3.939 1 98.31 100 GLY A C 1
ATOM 764 O O . GLY A 1 100 ? 6.91 -7.309 4.414 1 98.31 100 GLY A O 1
ATOM 765 N N . ALA A 1 101 ? 6.637 -5.156 3.957 1 98.62 101 ALA A N 1
ATOM 766 C CA . ALA A 1 101 ? 5.211 -5.043 4.25 1 98.62 101 ALA A CA 1
ATOM 767 C C . ALA A 1 101 ? 4.43 -4.621 3.008 1 98.62 101 ALA A C 1
ATOM 769 O O . ALA A 1 101 ? 5 -4.062 2.068 1 98.62 101 ALA A O 1
ATOM 770 N N . TYR A 1 102 ? 3.184 -4.988 3.021 1 98.75 102 TYR A N 1
ATOM 771 C CA . TYR A 1 102 ? 2.375 -4.684 1.849 1 98.75 102 TYR A CA 1
ATOM 772 C C . TYR A 1 102 ? 0.964 -4.27 2.252 1 98.75 102 TYR A C 1
ATOM 774 O O . TYR A 1 102 ? 0.52 -4.559 3.365 1 98.75 102 TYR A O 1
ATOM 782 N N . LEU A 1 103 ? 0.321 -3.561 1.398 1 98.88 103 LEU A N 1
ATOM 783 C CA . LEU A 1 103 ? -1.096 -3.211 1.444 1 98.88 103 LEU A CA 1
ATOM 784 C C . LEU A 1 103 ? -1.774 -3.52 0.114 1 98.88 103 LEU A C 1
ATOM 786 O O . LEU A 1 103 ? -1.298 -3.1 -0.943 1 98.88 103 LEU A O 1
ATOM 790 N N . LEU A 1 104 ? -2.818 -4.281 0.163 1 98.94 104 LEU A N 1
ATOM 791 C CA . LEU A 1 104 ? -3.586 -4.648 -1.024 1 98.94 104 LEU A CA 1
ATOM 792 C C . LEU A 1 104 ? -5.012 -4.117 -0.933 1 98.94 104 LEU A C 1
ATOM 794 O O . LEU A 1 104 ? -5.621 -4.137 0.141 1 98.94 104 LEU A O 1
ATOM 798 N N . VAL A 1 105 ? -5.539 -3.674 -2.037 1 98.88 105 VAL A N 1
ATOM 799 C CA . VAL A 1 105 ? -6.961 -3.441 -2.254 1 98.88 105 VAL A CA 1
ATOM 800 C C . VAL A 1 105 ? -7.531 -4.535 -3.156 1 98.88 105 VAL A C 1
ATOM 802 O O . VAL A 1 105 ? -7.023 -4.77 -4.254 1 98.88 105 VAL A O 1
ATOM 805 N N . TRP A 1 106 ? -8.547 -5.176 -2.68 1 98.81 106 TRP A N 1
ATOM 806 C CA . TRP A 1 106 ? -9.258 -6.195 -3.443 1 98.81 106 TRP A CA 1
ATOM 807 C C . TRP A 1 106 ? -10.594 -5.664 -3.951 1 98.81 106 TRP A C 1
ATOM 809 O O . TRP A 1 106 ? -11.297 -4.957 -3.23 1 98.81 106 TRP A O 1
ATOM 819 N N . LYS A 1 107 ? -10.945 -6.059 -5.125 1 98.56 107 LYS A N 1
ATOM 820 C CA . LYS A 1 107 ? -12.25 -5.785 -5.723 1 98.56 107 LYS A CA 1
ATOM 821 C C . LYS A 1 107 ? -12.969 -7.082 -6.094 1 98.56 107 LYS A C 1
ATOM 823 O O . LYS A 1 107 ? -12.375 -7.965 -6.715 1 98.56 107 LYS A O 1
ATOM 828 N N . LYS A 1 108 ? -14.211 -7.16 -5.629 1 98.19 108 LYS A N 1
ATOM 829 C CA . LYS A 1 108 ? -15.031 -8.297 -6.039 1 98.19 108 LYS A CA 1
ATOM 830 C C . LYS A 1 108 ? -15.672 -8.062 -7.402 1 98.19 108 LYS A C 1
ATOM 832 O O . LYS A 1 108 ? -16.422 -7.098 -7.578 1 98.19 108 LYS A O 1
ATOM 837 N N . VAL A 1 109 ? -15.312 -8.859 -8.383 1 97.62 109 VAL A N 1
ATOM 838 C CA . VAL A 1 109 ? -15.828 -8.773 -9.75 1 97.62 109 VAL A CA 1
ATOM 839 C C . VAL A 1 109 ? -16.484 -10.102 -10.133 1 97.62 109 VAL A C 1
ATOM 841 O O . VAL A 1 109 ? -15.812 -11.133 -10.195 1 97.62 109 VAL A O 1
ATOM 844 N N . ASN A 1 110 ? -17.797 -10.109 -10.359 1 96.81 110 ASN A N 1
ATOM 845 C CA . ASN A 1 110 ? -18.547 -11.312 -10.711 1 96.81 110 ASN A CA 1
ATOM 846 C C . ASN A 1 110 ? -18.297 -12.438 -9.711 1 96.81 110 ASN A C 1
ATOM 848 O O . ASN A 1 110 ? -17.984 -13.562 -10.109 1 96.81 110 ASN A O 1
ATOM 852 N N . GLY A 1 111 ? -18.203 -12.102 -8.5 1 96.06 111 GLY A N 1
ATOM 853 C CA . GLY A 1 111 ? -18.125 -13.062 -7.41 1 96.06 111 GLY A CA 1
ATOM 854 C C . GLY A 1 111 ? -16.719 -13.477 -7.078 1 96.06 111 GLY A C 1
ATOM 855 O O . GLY A 1 111 ? -16.484 -14.258 -6.148 1 96.06 111 GLY A O 1
ATOM 856 N N . GLN A 1 112 ? -15.719 -12.953 -7.73 1 97.75 112 GLN A N 1
ATOM 857 C CA . GLN A 1 112 ? -14.32 -13.312 -7.496 1 97.75 112 GLN A CA 1
ATOM 858 C C . GLN A 1 112 ? -13.523 -12.109 -7.012 1 97.75 112 GLN A C 1
ATOM 860 O O . GLN A 1 112 ? -13.648 -11.008 -7.555 1 97.75 112 GLN A O 1
ATOM 865 N N . TRP A 1 113 ? -12.758 -12.312 -5.988 1 98.56 113 TRP A N 1
ATOM 866 C CA . TRP A 1 113 ? -11.867 -11.273 -5.496 1 98.56 113 TRP A CA 1
ATOM 867 C C . TRP A 1 113 ? -10.609 -11.172 -6.355 1 98.56 113 TRP A C 1
ATOM 869 O O . TRP A 1 113 ? -9.922 -12.172 -6.5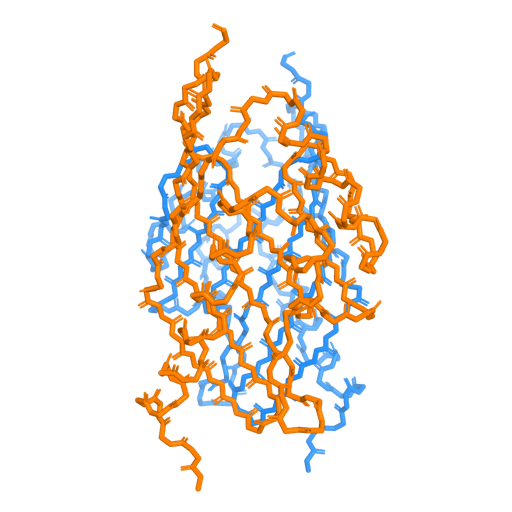78 1 98.56 113 TRP A O 1
ATOM 879 N N . LEU A 1 114 ? -10.328 -9.938 -6.809 1 98.81 114 LEU A N 1
ATOM 880 C CA . LEU A 1 114 ? -9.117 -9.633 -7.566 1 98.81 114 LEU A CA 1
ATOM 881 C C . LEU A 1 114 ? -8.312 -8.531 -6.887 1 98.81 114 LEU A C 1
ATOM 883 O O . LEU A 1 114 ? -8.891 -7.578 -6.352 1 98.81 114 LEU A O 1
ATOM 887 N N . ILE A 1 115 ? -7.004 -8.672 -6.898 1 98.88 115 ILE A N 1
ATOM 888 C CA . ILE A 1 115 ? -6.168 -7.582 -6.402 1 98.88 115 ILE A CA 1
ATOM 889 C C . ILE A 1 115 ? -6.258 -6.391 -7.355 1 98.88 115 ILE A C 1
ATOM 891 O O . ILE A 1 115 ? -5.824 -6.473 -8.508 1 98.88 115 ILE A O 1
ATOM 895 N N . HIS A 1 116 ? -6.805 -5.301 -6.898 1 98.88 116 HIS A N 1
ATOM 896 C CA . HIS A 1 116 ? -7.012 -4.105 -7.707 1 98.88 116 HIS A CA 1
ATOM 897 C C . HIS A 1 116 ? -5.828 -3.15 -7.586 1 98.88 116 HIS A C 1
ATOM 899 O O . HIS A 1 116 ? -5.391 -2.572 -8.586 1 98.88 116 HIS A O 1
ATOM 905 N N . ASN A 1 117 ? -5.262 -2.955 -6.418 1 98.88 117 ASN A N 1
ATOM 906 C CA . ASN A 1 117 ? -4.02 -2.236 -6.16 1 98.88 117 ASN A CA 1
ATOM 907 C C . ASN A 1 117 ? -3.115 -3.002 -5.199 1 98.88 117 ASN A C 1
ATOM 909 O O . ASN A 1 117 ? -3.594 -3.586 -4.227 1 98.88 117 ASN A O 1
ATOM 913 N N . ASP A 1 118 ? -1.863 -3.029 -5.488 1 98.88 118 ASP A N 1
ATOM 914 C CA . ASP A 1 118 ? -0.823 -3.691 -4.707 1 98.88 118 ASP A CA 1
ATOM 915 C C . ASP A 1 118 ? 0.363 -2.76 -4.469 1 98.88 118 ASP A C 1
ATOM 917 O O . ASP A 1 118 ? 1.134 -2.48 -5.391 1 98.88 118 ASP A O 1
ATOM 921 N N . CYS A 1 119 ? 0.507 -2.27 -3.285 1 98.81 119 CYS A N 1
ATOM 922 C CA . CYS A 1 119 ? 1.66 -1.469 -2.891 1 98.81 119 CYS A CA 1
ATOM 923 C C . CYS A 1 119 ? 2.473 -2.178 -1.813 1 98.81 119 CYS A C 1
ATOM 925 O O . CYS A 1 119 ? 1.913 -2.676 -0.835 1 98.81 119 CYS A O 1
ATOM 927 N N . PHE A 1 120 ? 3.748 -2.227 -2.014 1 98.5 120 PHE A N 1
ATOM 928 C CA . PHE A 1 120 ? 4.598 -2.846 -1.004 1 98.5 120 PHE A CA 1
ATOM 929 C C . PHE A 1 120 ? 5.914 -2.09 -0.866 1 98.5 120 PHE A C 1
ATOM 931 O O . PHE A 1 120 ? 6.336 -1.393 -1.791 1 98.5 120 PHE A O 1
ATOM 938 N N . ASN A 1 121 ? 6.512 -2.201 0.308 1 97.44 121 ASN A N 1
ATOM 939 C CA . ASN A 1 121 ? 7.836 -1.658 0.597 1 97.44 121 ASN A CA 1
ATOM 940 C C . ASN A 1 121 ? 8.875 -2.766 0.773 1 97.44 121 ASN A C 1
ATOM 942 O O . ASN A 1 121 ? 8.555 -3.947 0.61 1 97.44 121 ASN A O 1
ATOM 946 N N . VAL A 1 122 ? 10.117 -2.33 0.871 1 97.56 122 VAL A N 1
ATOM 947 C CA . VAL A 1 122 ? 11.203 -3.25 1.194 1 97.56 122 VAL A CA 1
ATOM 948 C C . VAL A 1 122 ? 11.82 -2.871 2.537 1 97.56 122 VAL A C 1
ATOM 950 O O . VAL A 1 122 ? 12.328 -1.76 2.701 1 97.56 122 VAL A O 1
ATOM 953 N N . ILE A 1 123 ? 11.75 -3.746 3.5 1 97.56 123 ILE A N 1
ATOM 954 C CA . ILE A 1 123 ? 12.289 -3.516 4.832 1 97.56 123 ILE A CA 1
ATOM 955 C C . ILE A 1 123 ? 13.727 -4.039 4.902 1 97.56 123 ILE A C 1
ATOM 957 O O . ILE A 1 123 ? 14.633 -3.32 5.328 1 97.56 123 ILE A O 1
ATOM 961 N N . LYS A 1 124 ? 13.922 -5.305 4.465 1 97.06 124 LYS A N 1
ATOM 962 C CA . LYS A 1 124 ? 15.242 -5.906 4.332 1 97.06 124 LYS A CA 1
ATOM 963 C C . LYS A 1 124 ? 15.484 -6.391 2.904 1 97.06 124 LYS A C 1
ATOM 965 O O . LYS A 1 124 ? 14.891 -7.379 2.469 1 97.06 124 LYS A O 1
ATOM 970 N N . PRO A 1 125 ? 16.312 -5.695 2.182 1 95.56 125 PRO A N 1
ATOM 971 C CA . PRO A 1 125 ? 16.594 -6.156 0.82 1 95.56 125 PRO A CA 1
ATOM 972 C C . PRO A 1 125 ? 17.406 -7.453 0.794 1 95.56 125 PRO A C 1
ATOM 974 O O . PRO A 1 125 ? 18.078 -7.785 1.771 1 95.56 125 PRO A O 1
ATOM 977 N N . ALA A 1 126 ? 17.266 -8.086 -0.324 1 93.88 126 ALA A N 1
ATOM 978 C CA . ALA A 1 126 ? 18.141 -9.242 -0.536 1 93.88 126 ALA A CA 1
ATOM 979 C C . ALA A 1 126 ? 19.609 -8.82 -0.521 1 93.88 126 ALA A C 1
ATOM 981 O O . ALA A 1 126 ? 19.953 -7.723 -0.968 1 93.88 126 ALA A O 1
ATOM 982 N N . PRO A 1 127 ? 20.438 -9.703 -0.062 1 88.12 127 PRO A N 1
ATOM 983 C CA . PRO A 1 127 ? 21.859 -9.383 -0.062 1 88.12 127 PRO A CA 1
ATOM 984 C C . PRO A 1 127 ? 22.422 -9.172 -1.469 1 88.12 127 PRO A C 1
ATOM 986 O O . PRO A 1 127 ? 21.969 -9.82 -2.418 1 88.12 127 PRO A O 1
ATOM 989 N N . GLN A 1 128 ? 23.172 -8.102 -1.844 1 68.75 128 GLN A N 1
ATOM 990 C CA . GLN A 1 128 ? 23.859 -7.844 -3.105 1 68.75 128 GLN A CA 1
ATOM 991 C C . GLN A 1 128 ? 24.891 -8.922 -3.408 1 68.75 128 GLN A C 1
ATOM 993 O O . GLN A 1 128 ? 25.516 -9.461 -2.494 1 68.75 128 GLN A O 1
ATOM 998 N N . MET B 1 1 ? -26.359 7.016 -0.54 1 58.03 1 MET B N 1
ATOM 999 C CA . MET B 1 1 ? -25.094 6.309 -0.756 1 58.03 1 MET B CA 1
ATOM 1000 C C . MET B 1 1 ? -24.062 7.223 -1.408 1 58.03 1 MET B C 1
ATOM 1002 O O . MET B 1 1 ? -24.359 7.895 -2.396 1 58.03 1 MET B O 1
ATOM 1006 N N . LEU B 1 2 ? -23 7.52 -0.67 1 68.81 2 LEU B N 1
ATOM 1007 C CA . LEU B 1 2 ? -22.047 8.516 -1.141 1 68.81 2 LEU B CA 1
ATOM 1008 C C . LEU B 1 2 ? -21.531 8.172 -2.533 1 68.81 2 LEU B C 1
ATOM 1010 O O . LEU B 1 2 ? -21.094 7.039 -2.775 1 68.81 2 LEU B O 1
ATOM 1014 N N . THR B 1 3 ? -21.797 9.031 -3.504 1 89.19 3 THR B N 1
ATOM 1015 C CA . THR B 1 3 ? -21.25 8.836 -4.84 1 89.19 3 THR B CA 1
ATOM 1016 C C . THR B 1 3 ? -19.719 8.812 -4.797 1 89.19 3 THR B C 1
ATOM 1018 O O . THR B 1 3 ? -19.109 9.312 -3.842 1 89.19 3 THR B O 1
ATOM 1021 N N . ILE B 1 4 ? -19.141 8.234 -5.762 1 93.44 4 ILE B N 1
ATOM 1022 C CA . ILE B 1 4 ? -17.688 8.141 -5.824 1 93.44 4 ILE B CA 1
ATOM 1023 C C . ILE B 1 4 ? -17.094 9.547 -5.906 1 93.44 4 ILE B C 1
ATOM 1025 O O . ILE B 1 4 ? -16.047 9.82 -5.316 1 93.44 4 ILE B O 1
ATOM 1029 N N . ALA B 1 5 ? -17.797 10.469 -6.547 1 94.88 5 ALA B N 1
ATOM 1030 C CA . ALA B 1 5 ? -17.328 11.852 -6.637 1 94.88 5 ALA B CA 1
ATOM 1031 C C . ALA B 1 5 ? -17.344 12.516 -5.266 1 94.88 5 ALA B C 1
ATOM 1033 O O . ALA B 1 5 ? -16.406 13.258 -4.926 1 94.88 5 ALA B O 1
ATOM 1034 N N . ALA B 1 6 ? -18.391 12.336 -4.535 1 96.5 6 ALA B N 1
ATOM 1035 C CA . ALA B 1 6 ? -18.469 12.891 -3.188 1 96.5 6 ALA B CA 1
ATOM 1036 C C . ALA B 1 6 ? -17.406 12.289 -2.273 1 96.5 6 ALA B C 1
ATOM 1038 O O . ALA B 1 6 ? -16.781 13 -1.493 1 96.5 6 ALA B O 1
ATOM 1039 N N . LEU B 1 7 ? -17.25 10.961 -2.379 1 97.5 7 LEU B N 1
ATOM 1040 C CA . LEU B 1 7 ? -16.203 10.289 -1.603 1 97.5 7 LEU B CA 1
ATOM 1041 C C . LEU B 1 7 ? -14.828 10.852 -1.931 1 97.5 7 LEU B C 1
ATOM 1043 O O . LEU B 1 7 ? -14.023 11.094 -1.029 1 97.5 7 LEU B O 1
ATOM 1047 N N . PHE B 1 8 ? -14.523 11.055 -3.24 1 97.81 8 PHE B N 1
ATOM 1048 C CA . PHE B 1 8 ? -13.258 11.617 -3.686 1 97.81 8 PHE B CA 1
ATOM 1049 C C . PHE B 1 8 ? -13 12.969 -3.029 1 97.81 8 PHE B C 1
ATOM 1051 O O . PHE B 1 8 ? -11.906 13.227 -2.527 1 97.81 8 PHE B O 1
ATOM 1058 N N . GLN B 1 9 ? -14 13.789 -2.941 1 97.12 9 GLN B N 1
ATOM 1059 C CA . GLN B 1 9 ? -13.859 15.125 -2.365 1 97.12 9 GLN B CA 1
ATOM 1060 C C . GLN B 1 9 ? -13.641 15.047 -0.857 1 97.12 9 GLN B C 1
ATOM 1062 O O . GLN B 1 9 ? -12.859 15.82 -0.301 1 97.12 9 GLN B O 1
ATOM 1067 N N . GLU B 1 10 ? -14.312 14.156 -0.197 1 97.62 10 GLU B N 1
ATOM 1068 C CA . GLU B 1 10 ? -14.117 13.992 1.241 1 97.62 10 GLU B CA 1
ATOM 1069 C C . GLU B 1 10 ? -12.695 13.555 1.565 1 97.62 10 GLU B C 1
ATOM 1071 O O . GLU B 1 10 ? -12.062 14.109 2.467 1 97.62 10 GLU B O 1
ATOM 1076 N N . ILE B 1 11 ? -12.227 12.57 0.827 1 98.5 11 ILE B N 1
ATOM 1077 C CA . ILE B 1 11 ? -10.883 12.039 1.045 1 98.5 11 ILE B CA 1
ATOM 1078 C C . ILE B 1 11 ? -9.844 13.109 0.701 1 98.5 11 ILE B C 1
ATOM 1080 O O . ILE B 1 11 ? -8.898 13.328 1.455 1 98.5 11 ILE B O 1
ATOM 1084 N N . LYS B 1 12 ? -10.062 13.805 -0.403 1 97.5 12 LYS B N 1
ATOM 1085 C CA . LYS B 1 12 ? -9.156 14.875 -0.804 1 97.5 12 LYS B CA 1
ATOM 1086 C C . LYS B 1 12 ? -9.078 15.961 0.265 1 97.5 12 LYS B C 1
ATOM 1088 O O . LYS B 1 12 ? -8 16.5 0.543 1 97.5 12 LYS B O 1
ATOM 1093 N N . SER B 1 13 ? -10.227 16.266 0.832 1 97.75 13 SER B N 1
ATOM 1094 C CA . SER B 1 13 ? -10.258 17.281 1.887 1 97.75 13 SER B CA 1
ATOM 1095 C C . SER B 1 13 ? -9.406 16.859 3.078 1 97.75 13 SER B C 1
ATOM 1097 O O . SER B 1 13 ? -8.688 17.672 3.658 1 97.75 13 SER B O 1
ATOM 1099 N N . ARG B 1 14 ? -9.469 15.586 3.473 1 98.5 14 ARG B N 1
ATOM 1100 C CA . ARG B 1 14 ? -8.641 15.07 4.559 1 98.5 14 ARG B CA 1
ATOM 1101 C C . ARG B 1 14 ? -7.164 15.125 4.188 1 98.5 14 ARG B C 1
ATOM 1103 O O . ARG B 1 14 ? -6.316 15.43 5.031 1 98.5 14 ARG B O 1
ATOM 1110 N N . GLN B 1 15 ? -6.891 14.836 2.945 1 98 15 GLN B N 1
ATOM 1111 C CA . GLN B 1 15 ? -5.516 14.883 2.465 1 98 15 GLN B CA 1
ATOM 1112 C C . GLN B 1 15 ? -4.961 16.297 2.518 1 98 15 GLN B C 1
ATOM 1114 O O . GLN B 1 15 ? -3.787 16.5 2.84 1 98 15 GLN B O 1
ATOM 1119 N N . VAL B 1 16 ? -5.762 17.25 2.15 1 98.12 16 VAL B N 1
ATOM 1120 C CA . VAL B 1 16 ? -5.379 18.656 2.213 1 98.12 16 VAL B CA 1
ATOM 1121 C C . VAL B 1 16 ? -5.062 19.031 3.656 1 98.12 16 VAL B C 1
ATOM 1123 O O . VAL B 1 16 ? -4.078 19.734 3.918 1 98.12 16 VAL B O 1
ATOM 1126 N N . ASP B 1 17 ? -5.883 18.516 4.613 1 98.44 17 ASP B N 1
ATOM 1127 C CA . ASP B 1 17 ? -5.621 18.766 6.027 1 98.44 17 ASP B CA 1
ATOM 1128 C C . ASP B 1 17 ? -4.262 18.203 6.438 1 98.44 17 ASP B C 1
ATOM 1130 O O . ASP B 1 17 ? -3.506 18.859 7.16 1 98.44 17 ASP B O 1
ATOM 1134 N N . PHE B 1 18 ? -3.959 17.047 6.031 1 98.81 18 PHE B N 1
ATOM 1135 C CA . PHE B 1 18 ? -2.674 16.422 6.32 1 98.81 18 PHE B CA 1
ATOM 1136 C C . PHE B 1 18 ? -1.529 17.266 5.766 1 98.81 18 PHE B C 1
ATOM 1138 O O . PHE B 1 18 ? -0.585 17.594 6.492 1 98.81 18 PHE B O 1
ATOM 1145 N N . MET B 1 19 ? -1.573 17.594 4.43 1 98.75 19 MET B N 1
ATOM 1146 C CA . MET B 1 19 ? -0.491 18.328 3.775 1 98.75 19 MET B CA 1
ATOM 1147 C C . MET B 1 19 ? -0.273 19.688 4.441 1 98.75 19 MET B C 1
ATOM 1149 O O . MET B 1 19 ? 0.868 20.094 4.648 1 98.75 19 MET B O 1
ATOM 1153 N N . LYS B 1 20 ? -1.383 20.359 4.781 1 98.69 20 LYS B N 1
ATOM 1154 C CA . LYS B 1 20 ? -1.28 21.656 5.457 1 98.69 20 LYS B CA 1
ATOM 1155 C C . LYS B 1 20 ? -0.541 21.531 6.785 1 98.69 20 LYS B C 1
ATOM 1157 O O . LYS B 1 20 ? 0.383 22.297 7.062 1 98.69 20 LYS B O 1
ATOM 1162 N N . ALA B 1 21 ? -0.958 20.531 7.582 1 98.75 21 ALA B N 1
ATOM 1163 C CA . ALA B 1 21 ? -0.34 20.328 8.883 1 98.75 21 ALA B CA 1
ATOM 1164 C C . ALA B 1 21 ? 1.133 19.953 8.742 1 98.75 21 ALA B C 1
ATOM 1166 O O . ALA B 1 21 ? 1.994 20.531 9.406 1 98.75 21 ALA B O 1
ATOM 1167 N N . PHE B 1 22 ? 1.407 18.969 7.875 1 98.75 22 PHE B N 1
ATOM 1168 C CA . PHE B 1 22 ? 2.773 18.5 7.672 1 98.75 22 PHE B CA 1
ATOM 1169 C C . PHE B 1 22 ? 3.666 19.641 7.188 1 98.75 22 PHE B C 1
ATOM 1171 O O . PHE B 1 22 ? 4.758 19.844 7.723 1 98.75 22 PHE B O 1
ATOM 1178 N N . ASN B 1 23 ? 3.227 20.406 6.191 1 98.62 23 ASN B N 1
ATOM 1179 C CA . ASN B 1 23 ? 4.012 21.469 5.57 1 98.62 23 ASN B CA 1
ATOM 1180 C C . ASN B 1 23 ? 4.199 22.656 6.516 1 98.62 23 ASN B C 1
ATOM 1182 O O . ASN B 1 23 ? 5.105 23.469 6.328 1 98.62 23 ASN B O 1
ATOM 1186 N N . ALA B 1 24 ? 3.383 22.781 7.504 1 98.38 24 ALA B N 1
ATOM 1187 C CA . ALA B 1 24 ? 3.529 23.812 8.539 1 98.38 24 ALA B CA 1
ATOM 1188 C C . ALA B 1 24 ? 4.473 23.344 9.641 1 98.38 24 ALA B C 1
ATOM 1190 O O . ALA B 1 24 ? 4.723 24.062 10.602 1 98.38 24 ALA B O 1
ATOM 1191 N N . GLY B 1 25 ? 4.938 22.078 9.547 1 98.06 25 GLY B N 1
ATOM 1192 C CA . GLY B 1 25 ? 5.848 21.516 10.539 1 98.06 25 GLY B CA 1
ATOM 1193 C C . GLY B 1 25 ? 5.137 20.984 11.773 1 98.06 25 GLY B C 1
ATOM 1194 O O . GLY B 1 25 ? 5.758 20.812 12.82 1 98.06 25 GLY B O 1
ATOM 1195 N N . ASN B 1 26 ? 3.852 20.781 11.695 1 98.62 26 ASN B N 1
ATOM 1196 C CA . ASN B 1 26 ? 3.055 20.312 12.82 1 98.62 26 ASN B CA 1
ATOM 1197 C C . ASN B 1 26 ? 2.848 18.797 12.781 1 98.62 26 ASN B C 1
ATOM 1199 O O . ASN B 1 26 ? 1.77 18.328 12.43 1 98.62 26 ASN B O 1
ATOM 1203 N N . ALA B 1 27 ? 3.781 18.062 13.297 1 98.62 27 ALA B N 1
ATOM 1204 C CA . ALA B 1 27 ? 3.787 16.609 13.234 1 98.62 27 ALA B CA 1
ATOM 1205 C C . ALA B 1 27 ? 2.604 16.031 13.992 1 98.62 27 ALA B C 1
ATOM 1207 O O . ALA B 1 27 ? 2.008 15.031 13.562 1 98.62 27 ALA B O 1
ATOM 1208 N N . ASN B 1 28 ? 2.281 16.625 15.07 1 98.69 28 ASN B N 1
ATOM 1209 C CA . ASN B 1 28 ? 1.175 16.125 15.883 1 98.69 28 ASN B CA 1
ATOM 1210 C C . ASN B 1 28 ? -0.154 16.219 15.141 1 98.69 28 ASN B C 1
ATOM 1212 O O . ASN B 1 28 ? -0.902 15.25 15.07 1 98.69 28 ASN B O 1
ATOM 1216 N N . THR B 1 29 ? -0.414 17.359 14.562 1 98.75 29 THR B N 1
ATOM 1217 C CA . THR B 1 29 ? -1.646 17.562 13.805 1 98.75 29 THR B CA 1
ATOM 1218 C C . THR B 1 29 ? -1.677 16.672 12.57 1 98.75 29 THR B C 1
ATOM 1220 O O . THR B 1 29 ? -2.73 16.141 12.195 1 98.75 29 THR B O 1
ATOM 1223 N N . ALA B 1 30 ? -0.541 16.484 11.938 1 98.75 30 ALA B N 1
ATOM 1224 C CA . ALA B 1 30 ? -0.459 15.594 10.789 1 98.75 30 ALA B CA 1
ATOM 1225 C C . ALA B 1 30 ? -0.792 14.156 11.18 1 98.75 30 ALA B C 1
ATOM 1227 O O . ALA B 1 30 ? -1.573 13.492 10.5 1 98.75 30 ALA B O 1
ATOM 1228 N N . ALA B 1 31 ? -0.239 13.719 12.297 1 98.81 31 ALA B N 1
ATOM 1229 C CA . ALA B 1 31 ? -0.453 12.352 12.758 1 98.81 31 ALA B CA 1
ATOM 1230 C C . ALA B 1 31 ? -1.908 12.133 13.164 1 98.81 31 ALA B C 1
ATOM 1232 O O . ALA B 1 31 ? -2.402 11 13.125 1 98.81 31 ALA B O 1
ATOM 1233 N N . ALA B 1 32 ? -2.654 13.195 13.469 1 98.62 32 ALA B N 1
ATOM 1234 C CA . ALA B 1 32 ? -4.027 13.102 13.953 1 98.62 32 ALA B CA 1
ATOM 1235 C C . ALA B 1 32 ? -4.984 12.711 12.828 1 98.62 32 ALA B C 1
ATOM 1237 O O . ALA B 1 32 ? -6.133 12.344 13.086 1 98.62 32 ALA B O 1
ATOM 1238 N N . VAL B 1 33 ? -4.52 12.781 11.594 1 98.69 33 VAL B N 1
ATOM 1239 C CA . VAL B 1 33 ? -5.328 12.359 10.453 1 98.69 33 VAL B CA 1
ATOM 1240 C C . VAL B 1 33 ? -5.402 10.836 10.398 1 98.69 33 VAL B C 1
ATOM 1242 O O . VAL B 1 33 ? -6.27 10.273 9.727 1 98.69 33 VAL B O 1
ATOM 1245 N N . TYR B 1 34 ? -4.535 10.172 11.133 1 98.81 34 TYR B N 1
ATOM 1246 C CA . TYR B 1 34 ? -4.438 8.719 11.102 1 98.81 34 TYR B CA 1
ATOM 1247 C C . TYR B 1 34 ? -5.316 8.086 12.18 1 98.81 34 TYR B C 1
ATOM 1249 O O . TYR B 1 34 ? -5.559 8.695 13.227 1 98.81 34 TYR B O 1
ATOM 1257 N N . ASP B 1 35 ? -5.781 6.914 11.914 1 98.69 35 ASP B N 1
ATOM 1258 C CA . ASP B 1 35 ? -6.469 6.051 12.867 1 98.69 35 ASP B CA 1
ATOM 1259 C C . ASP B 1 35 ? -5.539 5.633 14.008 1 98.69 35 ASP B C 1
ATOM 1261 O O . ASP B 1 35 ? -4.43 5.148 13.758 1 98.69 35 ASP B O 1
ATOM 1265 N N . PRO B 1 36 ? -5.945 5.82 15.266 1 98.19 36 PRO B N 1
ATOM 1266 C CA . PRO B 1 36 ? -5.082 5.391 16.375 1 98.19 36 PRO B CA 1
ATOM 1267 C C . PRO B 1 36 ? -4.762 3.898 16.328 1 98.19 36 PRO B C 1
ATOM 1269 O O . PRO B 1 36 ? -3.756 3.459 16.891 1 98.19 36 PRO B O 1
ATOM 1272 N N . ASP B 1 37 ? -5.559 3.1 15.609 1 96.88 37 ASP B N 1
ATOM 1273 C CA . ASP B 1 37 ? -5.348 1.661 15.492 1 96.88 37 ASP B CA 1
ATOM 1274 C C . ASP B 1 37 ? -4.711 1.307 14.148 1 96.88 37 ASP B C 1
ATOM 1276 O O . ASP B 1 37 ? -4.688 0.139 13.75 1 96.88 37 ASP B O 1
ATOM 1280 N N . GLY B 1 38 ? -4.305 2.344 13.469 1 97.31 38 GLY B N 1
ATOM 1281 C CA . GLY B 1 38 ? -3.809 2.133 12.117 1 97.31 38 GLY B CA 1
ATOM 1282 C C . GLY B 1 38 ? -2.312 1.884 12.062 1 97.31 38 GLY B C 1
ATOM 1283 O O . GLY B 1 38 ? -1.636 1.906 13.094 1 97.31 38 GLY B O 1
ATOM 1284 N N . TYR B 1 39 ? -1.855 1.591 10.836 1 98.69 39 TYR B N 1
ATOM 1285 C CA . TYR B 1 39 ? -0.449 1.298 10.586 1 98.69 39 TYR B CA 1
ATOM 1286 C C . TYR B 1 39 ? 0.112 2.207 9.5 1 98.69 39 TYR B C 1
ATOM 1288 O O . TYR B 1 39 ? -0.528 2.418 8.469 1 98.69 39 TYR B O 1
ATOM 1296 N N . PHE B 1 40 ? 1.26 2.814 9.781 1 98.81 40 PHE B N 1
ATOM 1297 C CA . PHE B 1 40 ? 2.129 3.518 8.844 1 98.81 40 PHE B CA 1
ATOM 1298 C C . PHE B 1 40 ? 3.293 2.631 8.414 1 9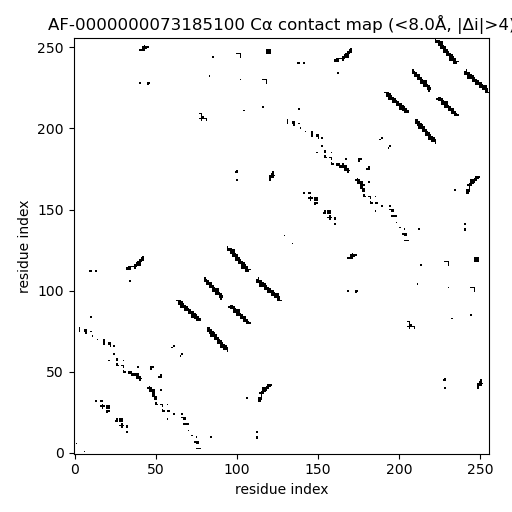8.81 40 PHE B C 1
ATOM 1300 O O . PHE B 1 40 ? 4.039 2.129 9.258 1 98.81 40 PHE B O 1
ATOM 1307 N N . MET B 1 41 ? 3.48 2.443 7.098 1 98.69 41 MET B N 1
ATOM 1308 C CA . MET B 1 41 ? 4.426 1.453 6.59 1 98.69 41 MET B CA 1
ATOM 1309 C C . MET B 1 41 ? 5.43 2.098 5.641 1 98.69 41 MET B C 1
ATOM 1311 O O . MET B 1 41 ? 5.277 2.014 4.418 1 98.69 41 MET B O 1
ATOM 1315 N N . PRO B 1 42 ? 6.449 2.691 6.18 1 96.56 42 PRO B N 1
ATOM 1316 C CA . PRO B 1 42 ? 7.473 3.344 5.359 1 96.56 42 PRO B CA 1
ATOM 1317 C C . PRO B 1 42 ? 8.469 2.352 4.754 1 96.56 42 PRO B C 1
ATOM 1319 O O . PRO B 1 42 ? 8.648 1.253 5.285 1 96.56 42 PRO B O 1
ATOM 1322 N N . ASN B 1 43 ? 9.086 2.697 3.709 1 94.69 43 ASN B N 1
ATOM 1323 C CA . ASN B 1 43 ? 10.156 1.894 3.129 1 94.69 43 ASN B CA 1
ATOM 1324 C C . ASN B 1 43 ? 11.367 1.824 4.055 1 94.69 43 ASN B C 1
ATOM 1326 O O . ASN B 1 43 ? 11.758 2.828 4.656 1 94.69 43 ASN B O 1
ATOM 1330 N N . GLY B 1 44 ? 11.898 0.681 4.188 1 94.44 44 GLY B N 1
ATOM 1331 C CA . GLY B 1 44 ? 13.156 0.479 4.895 1 94.44 44 GLY B CA 1
ATOM 1332 C C . GLY B 1 44 ? 12.977 0.286 6.387 1 94.44 44 GLY B C 1
ATOM 1333 O O . GLY B 1 44 ? 13.953 0.112 7.117 1 94.44 44 GLY B O 1
ATOM 1334 N N . LYS B 1 45 ? 11.781 0.344 6.879 1 95.56 45 LYS B N 1
ATOM 1335 C CA . LYS B 1 45 ? 11.508 0.232 8.305 1 95.56 45 LYS B CA 1
ATOM 1336 C C . LYS B 1 45 ? 10.297 -0.659 8.57 1 95.56 45 LYS B C 1
ATOM 1338 O O . LYS B 1 45 ? 9.43 -0.809 7.703 1 95.56 45 LYS B O 1
ATOM 1343 N N . ASP B 1 46 ? 10.289 -1.233 9.781 1 97.38 46 ASP B N 1
ATOM 1344 C CA . ASP B 1 46 ? 9.102 -1.963 10.227 1 97.38 46 ASP B CA 1
ATOM 1345 C C . ASP B 1 46 ? 7.891 -1.04 10.312 1 97.38 46 ASP B C 1
ATOM 1347 O O . ASP B 1 46 ? 8.031 0.152 10.594 1 97.38 46 ASP B O 1
ATOM 1351 N N . PRO B 1 47 ? 6.711 -1.632 10.133 1 98.44 47 PRO B N 1
ATOM 1352 C CA . PRO B 1 47 ? 5.492 -0.834 10.273 1 98.44 47 PRO B CA 1
ATOM 1353 C C . PRO B 1 47 ? 5.375 -0.166 11.641 1 98.44 47 PRO B C 1
ATOM 1355 O O . PRO B 1 47 ? 5.734 -0.766 12.656 1 98.44 47 PRO B O 1
ATOM 1358 N N . VAL B 1 48 ? 4.832 1.038 11.594 1 98.12 48 VAL B N 1
ATOM 1359 C CA . VAL B 1 48 ? 4.602 1.835 12.797 1 98.12 48 VAL B CA 1
ATOM 1360 C C . VAL B 1 48 ? 3.115 1.82 13.148 1 98.12 48 VAL B C 1
ATOM 1362 O O . VAL B 1 48 ? 2.271 2.17 12.32 1 98.12 48 VAL B O 1
ATOM 1365 N N . LYS B 1 49 ? 2.855 1.47 14.344 1 97.25 49 LYS B N 1
ATOM 1366 C CA . LYS B 1 49 ? 1.459 1.439 14.766 1 97.25 49 LYS B CA 1
ATOM 1367 C C . LYS B 1 49 ? 1.106 2.676 15.586 1 97.25 49 LYS B C 1
ATOM 1369 O O . LYS B 1 49 ? 1.849 3.059 16.5 1 97.25 49 LYS B O 1
ATOM 1374 N N . GLY B 1 50 ? -0.02 3.252 15.234 1 97.81 50 GLY B N 1
ATOM 1375 C CA . GLY B 1 50 ? -0.616 4.273 16.078 1 97.81 50 GLY B CA 1
ATOM 1376 C C . GLY B 1 50 ? -0.044 5.656 15.836 1 97.81 50 GLY B C 1
ATOM 1377 O O . GLY B 1 50 ? 0.997 5.801 15.188 1 97.81 50 GLY B O 1
ATOM 1378 N N . ARG B 1 51 ? -0.678 6.672 16.422 1 98.69 51 ARG B N 1
ATOM 1379 C CA . ARG B 1 51 ? -0.411 8.07 16.109 1 98.69 51 ARG B CA 1
ATOM 1380 C C . ARG B 1 51 ? 0.896 8.531 16.75 1 98.69 51 ARG B C 1
ATOM 1382 O O . ARG B 1 51 ? 1.609 9.359 16.188 1 98.69 51 ARG B O 1
ATOM 1389 N N . ALA B 1 52 ? 1.193 7.988 17.922 1 98.5 52 ALA B N 1
ATOM 1390 C CA . ALA B 1 52 ? 2.424 8.406 18.594 1 98.5 52 ALA B CA 1
ATOM 1391 C C . ALA B 1 52 ? 3.65 8.039 17.75 1 98.5 52 ALA B C 1
ATOM 1393 O O . ALA B 1 52 ? 4.566 8.852 17.594 1 98.5 52 ALA B O 1
ATOM 1394 N N . GLY B 1 53 ? 3.705 6.797 17.266 1 98.31 53 GLY B N 1
ATOM 1395 C CA . GLY B 1 53 ? 4.801 6.379 16.422 1 98.31 53 GLY B CA 1
ATOM 1396 C C . GLY B 1 53 ? 4.863 7.145 15.109 1 98.31 53 GLY B C 1
ATOM 1397 O O . GLY B 1 53 ? 5.949 7.477 14.625 1 98.31 53 GLY B O 1
ATOM 1398 N N . ILE B 1 54 ? 3.738 7.453 14.547 1 98.62 54 ILE B N 1
ATOM 1399 C CA . ILE B 1 54 ? 3.666 8.18 13.281 1 98.62 54 ILE B CA 1
ATOM 1400 C C . ILE B 1 54 ? 4.152 9.609 13.477 1 98.62 54 ILE B C 1
ATOM 1402 O O . ILE B 1 54 ? 4.91 10.133 12.656 1 98.62 54 ILE B O 1
ATOM 1406 N N . GLU B 1 55 ? 3.684 10.195 14.594 1 98.81 55 GLU B N 1
ATOM 1407 C CA . GLU B 1 55 ? 4.168 11.531 14.93 1 98.81 55 GLU B CA 1
ATOM 1408 C C . GLU B 1 55 ? 5.691 11.555 15.039 1 98.81 55 GLU B C 1
ATOM 1410 O O . GLU B 1 55 ? 6.344 12.461 14.523 1 98.81 55 GLU B O 1
ATOM 1415 N N . ALA B 1 56 ? 6.211 10.578 15.719 1 98.5 56 ALA B N 1
ATOM 1416 C CA . ALA B 1 56 ? 7.66 10.492 15.883 1 98.5 56 ALA B CA 1
ATOM 1417 C C . ALA B 1 56 ? 8.352 10.359 14.523 1 98.5 56 ALA B C 1
ATOM 1419 O O . ALA B 1 56 ? 9.406 10.953 14.297 1 98.5 56 ALA B O 1
ATOM 1420 N N . TYR B 1 57 ? 7.785 9.609 13.656 1 98.25 57 TYR B N 1
ATOM 1421 C CA . TYR B 1 57 ? 8.328 9.438 12.312 1 98.25 57 TYR B CA 1
ATOM 1422 C C . TYR B 1 57 ? 8.344 10.758 11.562 1 98.25 57 TYR B C 1
ATOM 1424 O O . TYR B 1 57 ? 9.344 11.109 10.93 1 98.25 57 TYR B O 1
ATOM 1432 N N . PHE B 1 58 ? 7.262 11.492 11.609 1 98.44 58 PHE B N 1
ATOM 1433 C CA . PHE B 1 58 ? 7.18 12.773 10.914 1 98.44 58 PHE B CA 1
ATOM 1434 C C . PHE B 1 58 ? 8.172 13.773 11.492 1 98.44 58 PHE B C 1
ATOM 1436 O O . PHE B 1 58 ? 8.805 14.523 10.758 1 98.44 58 PHE B O 1
ATOM 1443 N N . LYS B 1 59 ? 8.312 13.773 12.797 1 98.56 59 LYS B N 1
ATOM 1444 C CA . LYS B 1 59 ? 9.289 14.656 13.43 1 98.56 59 LYS B CA 1
ATOM 1445 C C . LYS B 1 59 ? 10.695 14.359 12.938 1 98.56 59 LYS B C 1
ATOM 1447 O O . LYS B 1 59 ? 11.484 15.273 12.695 1 98.56 59 LYS B O 1
ATOM 1452 N N . GLN B 1 60 ? 10.984 13.102 12.844 1 97.62 60 GLN B N 1
ATOM 1453 C CA . GLN B 1 60 ? 12.297 12.703 12.344 1 97.62 60 GLN B CA 1
ATOM 1454 C C . GLN B 1 60 ? 12.5 13.156 10.898 1 97.62 60 GLN B C 1
ATOM 1456 O O . GLN B 1 60 ? 13.57 13.664 10.547 1 97.62 60 GLN B O 1
ATOM 1461 N N . ASP B 1 61 ? 11.523 12.961 10.047 1 96.94 61 ASP B N 1
ATOM 1462 C CA . ASP B 1 61 ? 11.586 13.414 8.664 1 96.94 61 ASP B CA 1
ATOM 1463 C C . ASP B 1 61 ? 11.859 14.914 8.586 1 96.94 61 ASP B C 1
ATOM 1465 O O . ASP B 1 61 ? 12.719 15.352 7.828 1 96.94 61 ASP B O 1
ATOM 1469 N N . MET B 1 62 ? 11.133 15.633 9.352 1 97.75 62 MET B N 1
ATOM 1470 C CA . MET B 1 62 ? 11.266 17.094 9.367 1 97.75 62 MET B CA 1
ATOM 1471 C C . MET B 1 62 ? 12.648 17.5 9.859 1 97.75 62 MET B C 1
ATOM 1473 O O . MET B 1 62 ? 13.273 18.391 9.289 1 97.75 62 MET B O 1
ATOM 1477 N N . ALA B 1 63 ? 13.102 16.812 10.844 1 97.56 63 ALA B N 1
ATOM 1478 C CA . ALA B 1 63 ? 14.422 17.094 11.398 1 97.56 63 ALA B CA 1
ATOM 1479 C C . ALA B 1 63 ? 15.523 16.781 10.391 1 97.56 63 ALA B C 1
ATOM 1481 O O . ALA B 1 63 ? 16.562 17.438 10.367 1 97.56 63 ALA B O 1
ATOM 1482 N N . GLU B 1 64 ? 15.25 15.836 9.531 1 96.31 64 GLU B N 1
ATOM 1483 C CA . GLU B 1 64 ? 16.234 15.391 8.547 1 96.31 64 GLU B CA 1
ATOM 1484 C C . GLU B 1 64 ? 16.156 16.219 7.266 1 96.31 64 GLU B C 1
ATOM 1486 O O . GLU B 1 64 ? 16.906 16 6.324 1 96.31 64 GLU B O 1
ATOM 1491 N N . GLY B 1 65 ? 15.18 17.125 7.238 1 96.69 65 GLY B N 1
ATOM 1492 C CA . GLY B 1 65 ? 15.25 18.109 6.176 1 96.69 65 GLY B CA 1
ATOM 1493 C C . GLY B 1 65 ? 14.055 18.062 5.242 1 96.69 65 GLY B C 1
ATOM 1494 O O . GLY B 1 65 ? 14.008 18.797 4.254 1 96.69 65 GLY B O 1
ATOM 1495 N N . VAL B 1 66 ? 13.094 17.234 5.504 1 97.81 66 VAL B N 1
ATOM 1496 C CA . VAL B 1 66 ? 11.859 17.281 4.727 1 97.81 66 VAL B CA 1
ATOM 1497 C C . VAL B 1 66 ? 11.047 18.516 5.121 1 97.81 66 VAL B C 1
ATOM 1499 O O . VAL B 1 66 ? 10.719 18.703 6.297 1 97.81 66 VAL B O 1
ATOM 1502 N N . LYS B 1 67 ? 10.672 19.312 4.094 1 97.69 67 LYS B N 1
ATOM 1503 C CA . LYS B 1 67 ? 10.016 20.594 4.387 1 97.69 67 LYS B CA 1
ATOM 1504 C C . LYS B 1 67 ? 8.602 20.625 3.826 1 97.69 67 LYS B C 1
ATOM 1506 O O . LYS B 1 67 ? 7.754 21.375 4.312 1 97.69 67 LYS B O 1
ATOM 1511 N N . SER B 1 68 ? 8.461 19.812 2.746 1 98.25 68 SER B N 1
ATOM 1512 C CA . SER B 1 68 ? 7.125 19.828 2.154 1 98.25 68 SER B CA 1
ATOM 1513 C C . SER B 1 68 ? 6.773 18.469 1.544 1 98.25 68 SER B C 1
ATOM 1515 O O . SER B 1 68 ? 7.66 17.734 1.104 1 98.25 68 SER B O 1
ATOM 1517 N N . VAL B 1 69 ? 5.469 18.25 1.525 1 98.5 69 VAL B N 1
ATOM 1518 C CA . VAL B 1 69 ? 4.906 17.078 0.842 1 98.5 69 VAL B CA 1
ATOM 1519 C C . VAL B 1 69 ? 3.773 17.531 -0.081 1 98.5 69 VAL B C 1
ATOM 1521 O O . VAL B 1 69 ? 2.996 18.422 0.265 1 98.5 69 VAL B O 1
ATOM 1524 N N . GLN B 1 70 ? 3.768 17.031 -1.209 1 98.62 70 GLN B N 1
ATOM 1525 C CA . GLN B 1 70 ? 2.639 17.094 -2.131 1 98.62 70 GLN B CA 1
ATOM 1526 C C . GLN B 1 70 ? 2.088 15.703 -2.434 1 98.62 70 GLN B C 1
ATOM 1528 O O . GLN B 1 70 ? 2.84 14.805 -2.801 1 98.62 70 GLN B O 1
ATOM 1533 N N . ILE B 1 71 ? 0.836 15.609 -2.232 1 98.38 71 ILE B N 1
ATOM 1534 C CA . ILE B 1 71 ? 0.146 14.352 -2.49 1 98.38 71 ILE B CA 1
ATOM 1535 C C . ILE B 1 71 ? -0.786 14.508 -3.689 1 98.38 71 ILE B C 1
ATOM 1537 O O . ILE B 1 71 ? -1.562 15.469 -3.76 1 98.38 71 ILE B O 1
ATOM 1541 N N . ILE B 1 72 ? -0.72 13.664 -4.609 1 97.88 72 ILE B N 1
ATOM 1542 C CA . ILE B 1 72 ? -1.586 13.648 -5.785 1 97.88 72 ILE B CA 1
ATOM 1543 C C . ILE B 1 72 ? -2.465 12.398 -5.762 1 97.88 72 ILE B C 1
ATOM 1545 O O . ILE B 1 72 ? -1.975 11.289 -5.961 1 97.88 72 ILE B O 1
ATOM 1549 N N . THR B 1 73 ? -3.77 12.594 -5.566 1 98.25 73 THR B N 1
ATOM 1550 C CA . THR B 1 73 ? -4.742 11.508 -5.559 1 98.25 73 THR B CA 1
ATOM 1551 C C . THR B 1 73 ? -5.098 11.094 -6.98 1 98.25 73 THR B C 1
ATOM 1553 O O . THR B 1 73 ? -5.5 11.922 -7.797 1 98.25 73 THR B O 1
ATOM 1556 N N . GLU B 1 74 ? -5.023 9.828 -7.254 1 97.81 74 GLU B N 1
ATOM 1557 C CA . GLU B 1 74 ? -5.281 9.352 -8.609 1 97.81 74 GLU B CA 1
ATOM 1558 C C . GLU B 1 74 ? -6.539 8.492 -8.664 1 97.81 74 GLU B C 1
ATOM 1560 O O . GLU B 1 74 ? -7.191 8.398 -9.711 1 97.81 74 GLU B O 1
ATOM 1565 N N . GLU B 1 75 ? -6.879 7.828 -7.598 1 98.19 75 GLU B N 1
ATOM 1566 C CA . GLU B 1 75 ? -8.07 6.984 -7.52 1 98.19 75 GLU B CA 1
ATOM 1567 C C . GLU B 1 75 ? -8.602 6.918 -6.09 1 98.19 75 GLU B C 1
ATOM 1569 O O . GLU B 1 75 ? -7.828 6.797 -5.141 1 98.19 75 GLU B O 1
ATOM 1574 N N . VAL B 1 76 ? -9.875 7.047 -5.965 1 98.56 76 VAL B N 1
ATOM 1575 C CA . VAL B 1 76 ? -10.578 6.797 -4.707 1 98.56 76 VAL B CA 1
ATOM 1576 C C . VAL B 1 76 ? -11.812 5.934 -4.965 1 98.56 76 VAL B C 1
ATOM 1578 O O . VAL B 1 76 ? -12.562 6.188 -5.906 1 98.56 76 VAL B O 1
ATOM 1581 N N . ASN B 1 77 ? -11.938 4.926 -4.234 1 97.75 77 ASN B N 1
ATOM 1582 C CA . ASN B 1 77 ? -13.148 4.109 -4.223 1 97.75 77 ASN B CA 1
ATOM 1583 C C . ASN B 1 77 ? -13.398 3.498 -2.848 1 97.75 77 ASN B C 1
ATOM 1585 O O . ASN B 1 77 ? -12.555 3.592 -1.956 1 97.75 77 ASN B O 1
ATOM 1589 N N . GLY B 1 78 ? -14.547 2.949 -2.648 1 95.69 78 GLY B N 1
ATOM 1590 C CA . GLY B 1 78 ? -14.883 2.352 -1.364 1 95.69 78 GLY B CA 1
ATOM 1591 C C . GLY B 1 78 ? -16.359 2.059 -1.212 1 95.69 78 GLY B C 1
ATOM 1592 O O . GLY B 1 78 ? -17.141 2.25 -2.148 1 95.69 78 GLY B O 1
ATOM 1593 N N . SER B 1 79 ? -16.656 1.519 -0.111 1 94.31 79 SER B N 1
ATOM 1594 C CA . SER B 1 79 ? -18.016 1.171 0.281 1 94.31 79 SER B CA 1
ATOM 1595 C C . SER B 1 79 ? -18.172 1.192 1.797 1 94.31 79 SER B C 1
ATOM 1597 O O . SER B 1 79 ? -17.297 0.75 2.527 1 94.31 79 SER B O 1
ATOM 1599 N N . GLY B 1 80 ? -19.359 1.699 2.207 1 94.06 80 GLY B N 1
ATOM 1600 C CA . GLY B 1 80 ? -19.609 1.754 3.639 1 94.06 80 GLY B CA 1
ATOM 1601 C C . GLY B 1 80 ? -18.609 2.625 4.387 1 94.06 80 GLY B C 1
ATOM 1602 O O . GLY B 1 80 ? -18.391 3.775 4.008 1 94.06 80 GLY B O 1
ATOM 1603 N N . ASP B 1 81 ? -17.984 2.047 5.391 1 95.88 81 ASP B N 1
ATOM 1604 C CA . ASP B 1 81 ? -17.094 2.799 6.262 1 95.88 81 ASP B CA 1
ATOM 1605 C C . ASP B 1 81 ? -15.641 2.627 5.832 1 95.88 81 ASP B C 1
ATOM 1607 O O . ASP B 1 81 ? -14.719 2.93 6.594 1 95.88 81 ASP B O 1
ATOM 1611 N N . TRP B 1 82 ? -15.461 2.113 4.621 1 97.62 82 TRP B N 1
ATOM 1612 C CA . TRP B 1 82 ? -14.109 1.857 4.141 1 97.62 82 TRP B CA 1
ATOM 1613 C C . TRP B 1 82 ? -13.891 2.49 2.77 1 97.62 82 TRP B C 1
ATOM 1615 O O . TRP B 1 82 ? -14.797 2.512 1.938 1 97.62 82 TRP B O 1
ATOM 1625 N N . ALA B 1 83 ? -12.688 2.943 2.527 1 98.31 83 ALA B N 1
ATOM 1626 C CA . ALA B 1 83 ? -12.266 3.471 1.233 1 98.31 83 ALA B CA 1
ATOM 1627 C C . ALA B 1 83 ? -10.766 3.256 1.018 1 98.31 83 ALA B C 1
ATOM 1629 O O . ALA B 1 83 ? -10.039 2.922 1.955 1 98.31 83 ALA B O 1
ATOM 1630 N N . PHE B 1 84 ? -10.375 3.377 -0.198 1 98.69 84 PHE B N 1
ATOM 1631 C CA . PHE B 1 84 ? -8.953 3.43 -0.493 1 98.69 84 PHE B CA 1
ATOM 1632 C C . PHE B 1 84 ? -8.617 4.648 -1.343 1 98.69 84 PHE B C 1
ATOM 1634 O O . PHE B 1 84 ? -9.508 5.25 -1.951 1 98.69 84 PHE B O 1
ATOM 1641 N N . GLU B 1 85 ? -7.371 5 -1.309 1 98.88 85 GLU B N 1
ATOM 1642 C CA . GLU B 1 85 ? -6.789 6.047 -2.143 1 98.88 85 GLU B CA 1
ATOM 1643 C C . GLU B 1 85 ? -5.441 5.609 -2.711 1 98.88 85 GLU B C 1
ATOM 1645 O O . GLU B 1 85 ? -4.562 5.172 -1.97 1 98.88 85 GLU B O 1
ATOM 1650 N N . ARG B 1 86 ? -5.336 5.605 -3.971 1 98.81 86 ARG B N 1
ATOM 1651 C CA . ARG B 1 86 ? -4.066 5.395 -4.656 1 98.81 86 ARG B CA 1
ATOM 1652 C C . ARG B 1 86 ? -3.553 6.691 -5.273 1 98.81 86 ARG B C 1
ATOM 1654 O O . ARG B 1 86 ? -4.332 7.473 -5.832 1 98.81 86 ARG B O 1
ATOM 1661 N N . GLY B 1 87 ? -2.285 6.918 -5.152 1 98.62 87 GLY B N 1
ATOM 1662 C CA . GLY B 1 87 ? -1.734 8.117 -5.762 1 98.62 87 GLY B CA 1
ATOM 1663 C C . GLY B 1 87 ? -0.219 8.172 -5.699 1 98.62 87 GLY B C 1
ATOM 1664 O O . GLY B 1 87 ? 0.443 7.141 -5.574 1 98.62 87 GLY B O 1
ATOM 1665 N N . SER B 1 88 ? 0.305 9.375 -5.93 1 98.69 88 SER B N 1
ATOM 1666 C CA . SER B 1 88 ? 1.737 9.656 -5.875 1 98.69 88 SER B CA 1
ATOM 1667 C C . SER B 1 88 ? 2.043 10.797 -4.914 1 98.69 88 SER B C 1
ATOM 1669 O O . SER B 1 88 ? 1.149 11.562 -4.547 1 98.69 88 SER B O 1
ATOM 1671 N N . TYR B 1 89 ? 3.25 10.812 -4.469 1 98.56 89 TYR B N 1
ATOM 1672 C CA . TYR B 1 89 ? 3.67 11.883 -3.564 1 98.56 89 TYR B CA 1
ATOM 1673 C C . TYR B 1 89 ? 5.02 12.453 -3.988 1 98.56 89 TYR B C 1
ATOM 1675 O O . TYR B 1 89 ? 5.789 11.789 -4.684 1 98.56 89 TYR B O 1
ATOM 1683 N N . HIS B 1 90 ? 5.285 13.648 -3.594 1 98.38 90 HIS B N 1
ATOM 1684 C CA . HIS B 1 90 ? 6.551 14.367 -3.729 1 98.38 90 HIS B CA 1
ATOM 1685 C C . HIS B 1 90 ? 6.965 15.008 -2.408 1 98.38 90 HIS B C 1
ATOM 1687 O O . HIS B 1 90 ? 6.207 15.781 -1.821 1 98.38 90 HIS B O 1
ATOM 1693 N N . LEU B 1 91 ? 8.109 14.656 -1.986 1 98.25 91 LEU B N 1
ATOM 1694 C CA . LEU B 1 91 ? 8.742 15.344 -0.865 1 98.25 91 LEU B CA 1
ATOM 1695 C C . LEU B 1 91 ? 9.812 16.312 -1.354 1 98.25 91 LEU B C 1
ATOM 1697 O O . LEU B 1 91 ? 10.523 16.016 -2.318 1 98.25 91 LEU B O 1
ATOM 1701 N N . ASP B 1 92 ? 9.859 17.406 -0.671 1 98.19 92 ASP B N 1
ATOM 1702 C CA . ASP B 1 92 ? 10.906 18.375 -0.953 1 98.19 92 ASP B CA 1
ATOM 1703 C C . ASP B 1 92 ? 11.469 18.969 0.34 1 98.19 92 ASP B C 1
ATOM 1705 O O . ASP B 1 92 ? 10.82 18.922 1.386 1 98.19 92 ASP B O 1
ATOM 1709 N N . GLY B 1 93 ? 12.727 19.516 0.201 1 97.69 93 GLY B N 1
ATOM 1710 C CA . GLY B 1 93 ? 13.414 20.141 1.321 1 97.69 93 GLY B CA 1
ATOM 1711 C C . GLY B 1 93 ? 14.914 20.234 1.116 1 97.69 93 GLY B C 1
ATOM 1712 O O . GLY B 1 93 ? 15.391 20.359 -0.017 1 97.69 93 GLY B O 1
ATOM 1713 N N . THR B 1 94 ? 15.656 20.156 2.18 1 97.19 94 THR B N 1
ATOM 1714 C CA . THR B 1 94 ? 17.094 20.391 2.107 1 97.19 94 THR B CA 1
ATOM 1715 C C . THR B 1 94 ? 17.812 19.172 1.571 1 97.19 94 THR B C 1
ATOM 1717 O O . THR B 1 94 ? 18.922 19.281 1.023 1 97.19 94 THR B O 1
ATOM 1720 N N . ARG B 1 95 ? 17.219 18.031 1.644 1 93.81 95 ARG B N 1
ATOM 1721 C CA . ARG B 1 95 ? 17.844 16.812 1.154 1 93.81 95 ARG B CA 1
ATOM 1722 C C . ARG B 1 95 ? 17.531 16.594 -0.325 1 93.81 95 ARG B C 1
ATOM 1724 O O . ARG B 1 95 ? 18.047 15.664 -0.939 1 93.81 95 ARG B O 1
ATOM 1731 N N . GLY B 1 96 ? 16.656 17.438 -0.899 1 96.5 96 GLY B N 1
ATOM 1732 C CA . GLY B 1 96 ? 16.234 17.266 -2.275 1 96.5 96 GLY B CA 1
ATOM 1733 C C . GLY B 1 96 ? 14.883 16.578 -2.391 1 96.5 96 GLY B C 1
ATOM 1734 O O . GLY B 1 96 ? 14.148 16.469 -1.405 1 96.5 96 GLY B O 1
ATOM 1735 N N . THR B 1 97 ? 14.57 16.188 -3.619 1 97.38 97 THR B N 1
ATOM 1736 C CA . THR B 1 97 ? 13.234 15.688 -3.908 1 97.38 97 THR B CA 1
ATOM 1737 C C . THR B 1 97 ? 13.211 14.164 -3.838 1 97.38 97 THR B C 1
ATOM 1739 O O . THR B 1 97 ? 14.141 13.5 -4.301 1 97.38 97 THR B O 1
ATOM 1742 N N . GLU B 1 98 ? 12.25 13.656 -3.152 1 97.88 98 GLU B N 1
ATOM 1743 C CA . GLU B 1 98 ? 11.875 12.25 -3.166 1 97.88 98 GLU B CA 1
ATOM 1744 C C . GLU B 1 98 ? 10.469 12.055 -3.73 1 97.88 98 GLU B C 1
ATOM 1746 O O . GLU B 1 98 ? 9.562 12.836 -3.441 1 97.88 98 GLU B O 1
ATOM 1751 N N . THR B 1 99 ? 10.328 11.055 -4.578 1 98.31 99 THR B N 1
ATOM 1752 C CA . THR B 1 99 ? 9 10.75 -5.117 1 98.31 99 THR B CA 1
ATOM 1753 C C . THR B 1 99 ? 8.688 9.266 -4.98 1 98.31 99 THR B C 1
ATOM 1755 O O . THR B 1 99 ? 9.602 8.438 -4.914 1 98.31 99 THR B O 1
ATOM 1758 N N . GLY B 1 100 ? 7.473 9 -4.945 1 98.31 100 GLY B N 1
ATOM 1759 C CA . GLY B 1 100 ? 7.008 7.621 -4.891 1 98.31 100 GLY B CA 1
ATOM 1760 C C . GLY B 1 100 ? 5.512 7.488 -5.098 1 98.31 100 GLY B C 1
ATOM 1761 O O . GLY B 1 100 ? 4.844 8.453 -5.469 1 98.31 100 GLY B O 1
ATOM 1762 N N . ALA B 1 101 ? 4.98 6.293 -5.027 1 98.62 101 ALA B N 1
ATOM 1763 C CA . ALA B 1 101 ? 3.559 5.957 -5.066 1 98.62 101 ALA B CA 1
ATOM 1764 C C . ALA B 1 101 ? 3.076 5.441 -3.713 1 98.62 101 ALA B C 1
ATOM 1766 O O . ALA B 1 101 ? 3.879 4.992 -2.893 1 98.62 101 ALA B O 1
ATOM 1767 N N . TYR B 1 102 ? 1.805 5.617 -3.504 1 98.69 102 TYR B N 1
ATOM 1768 C CA . TYR B 1 102 ? 1.268 5.211 -2.209 1 98.69 102 TYR B CA 1
ATOM 1769 C C . TYR B 1 102 ? -0.115 4.586 -2.363 1 98.69 102 TYR B C 1
ATOM 1771 O O . TYR B 1 102 ? -0.785 4.793 -3.379 1 98.69 102 TYR B O 1
ATOM 1779 N N . LEU B 1 103 ? -0.48 3.801 -1.43 1 98.88 103 LEU B N 1
ATOM 1780 C CA . LEU B 1 103 ? -1.814 3.242 -1.235 1 98.88 103 LEU B CA 1
ATOM 1781 C C . LEU B 1 103 ? -2.285 3.447 0.2 1 98.88 103 LEU B C 1
ATOM 1783 O O . LEU B 1 103 ? -1.575 3.102 1.146 1 98.88 103 LEU B O 1
ATOM 1787 N N . LEU B 1 104 ? -3.398 4.074 0.345 1 98.94 104 LEU B N 1
ATOM 1788 C CA . LEU B 1 104 ? -4.012 4.301 1.648 1 98.94 104 LEU B CA 1
ATOM 1789 C C . LEU B 1 104 ? -5.332 3.549 1.768 1 98.94 104 LEU B C 1
ATOM 1791 O O . LEU B 1 104 ? -6.098 3.477 0.804 1 98.94 104 LEU B O 1
ATOM 1795 N N . VAL B 1 105 ? -5.617 3.039 2.934 1 98.88 105 VAL B N 1
ATOM 1796 C CA . VAL B 1 105 ? -6.945 2.59 3.34 1 98.88 105 VAL B CA 1
ATOM 1797 C C . VAL B 1 105 ? -7.516 3.543 4.387 1 98.88 105 VAL B C 1
ATOM 1799 O O . VAL B 1 105 ? -6.855 3.85 5.383 1 98.88 105 VAL B O 1
ATOM 1802 N N . TRP B 1 106 ? -8.688 4.004 4.113 1 98.81 106 TRP B N 1
ATOM 180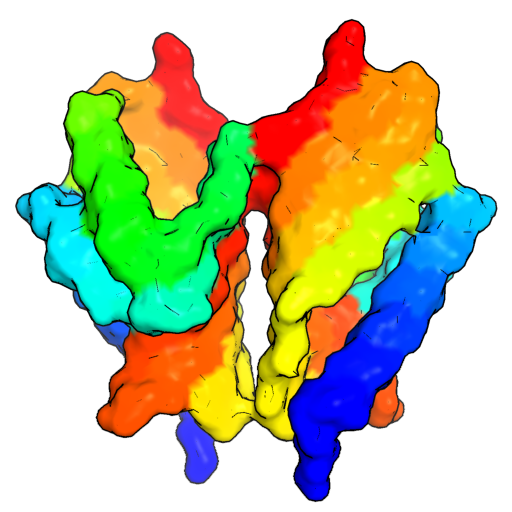3 C CA . TRP B 1 106 ? -9.398 4.918 5.004 1 98.81 106 TRP B CA 1
ATOM 1804 C C . TRP B 1 106 ? -10.531 4.199 5.727 1 98.81 106 TRP B C 1
ATOM 1806 O O . TRP B 1 106 ? -11.234 3.377 5.133 1 98.81 106 TRP B O 1
ATOM 1816 N N . LYS B 1 107 ? -10.734 4.543 6.957 1 98.56 107 LYS B N 1
ATOM 1817 C CA . LYS B 1 107 ? -11.859 4.086 7.77 1 98.56 107 LYS B CA 1
ATOM 1818 C C . LYS B 1 107 ? -12.672 5.262 8.305 1 98.56 107 LYS B C 1
ATOM 1820 O O . LYS B 1 107 ? -12.109 6.219 8.836 1 98.56 107 LYS B O 1
ATOM 1825 N N . LYS B 1 108 ? -13.953 5.215 8.078 1 98.19 108 LYS B N 1
ATOM 1826 C CA . LYS B 1 108 ? -14.828 6.238 8.641 1 98.19 108 LYS B CA 1
ATOM 1827 C C . LYS B 1 108 ? -15.18 5.922 10.086 1 98.19 108 LYS B C 1
ATOM 1829 O O . LYS B 1 108 ? -15.766 4.875 10.375 1 98.19 108 LYS B O 1
ATOM 1834 N N . VAL B 1 109 ? -14.797 6.734 11.016 1 97.69 109 VAL B N 1
ATOM 1835 C CA . VAL B 1 109 ? -15.055 6.594 12.445 1 97.69 109 VAL B CA 1
ATOM 1836 C C . VAL B 1 109 ? -15.82 7.812 12.953 1 97.69 109 VAL B C 1
ATOM 1838 O O . VAL B 1 109 ? -15.312 8.938 12.906 1 97.69 109 VAL B O 1
ATOM 1841 N N . ASN B 1 110 ? -17.047 7.652 13.422 1 97 110 ASN B N 1
ATOM 1842 C CA . ASN B 1 110 ? -17.891 8.734 13.914 1 97 110 ASN B CA 1
ATOM 1843 C C . ASN B 1 110 ? -18 9.867 12.906 1 97 110 ASN B C 1
ATOM 1845 O O . ASN B 1 110 ? -17.781 11.031 13.25 1 97 110 ASN B O 1
ATOM 1849 N N . GLY B 1 111 ? -18.094 9.516 11.68 1 96.12 111 GLY B N 1
ATOM 1850 C CA . GLY B 1 111 ? -18.359 10.461 10.609 1 96.12 111 GLY B CA 1
ATOM 1851 C C . GLY B 1 111 ? -17.109 11.086 10.031 1 96.12 111 GLY B C 1
ATOM 1852 O O . GLY B 1 111 ? -17.172 11.875 9.094 1 96.12 111 GLY B O 1
ATOM 1853 N N . GLN B 1 112 ? -15.938 10.695 10.492 1 97.81 112 GLN B N 1
ATOM 1854 C CA . GLN B 1 112 ? -14.68 11.258 10.016 1 97.81 112 GLN B CA 1
ATOM 1855 C C . GLN B 1 112 ? -13.805 10.188 9.383 1 97.81 112 GLN B C 1
ATOM 1857 O O . GLN B 1 112 ? -13.648 9.094 9.938 1 97.81 112 GLN B O 1
ATOM 1862 N N . TRP B 1 113 ? -13.297 10.492 8.234 1 98.56 113 TRP B N 1
ATOM 1863 C CA . TRP B 1 113 ? -12.352 9.586 7.582 1 98.56 113 TRP B CA 1
ATOM 1864 C C . TRP B 1 113 ? -10.969 9.695 8.211 1 98.56 113 TRP B C 1
ATOM 1866 O O . TRP B 1 113 ? -10.414 10.789 8.328 1 98.56 113 TRP B O 1
ATOM 1876 N N . LEU B 1 114 ? -10.43 8.531 8.586 1 98.88 114 LEU B N 1
ATOM 1877 C CA . LEU B 1 114 ? -9.07 8.422 9.117 1 98.88 114 LEU B CA 1
ATOM 1878 C C . LEU B 1 114 ? -8.242 7.445 8.289 1 98.88 114 LEU B C 1
ATOM 1880 O O . LEU B 1 114 ? -8.75 6.418 7.84 1 98.88 114 LEU B O 1
ATOM 1884 N N . ILE B 1 115 ? -6.98 7.777 8.078 1 98.88 115 ILE B N 1
ATOM 1885 C CA . ILE B 1 115 ? -6.086 6.828 7.43 1 98.88 115 ILE B CA 1
ATOM 1886 C C . ILE B 1 115 ? -5.82 5.645 8.359 1 98.88 115 ILE B C 1
ATOM 1888 O O . ILE B 1 115 ? -5.211 5.801 9.422 1 98.88 115 ILE B O 1
ATOM 1892 N N . HIS B 1 116 ? -6.27 4.469 7.969 1 98.88 116 HIS B N 1
ATOM 1893 C CA . HIS B 1 116 ? -6.141 3.264 8.781 1 98.88 116 HIS B CA 1
ATOM 1894 C C . HIS B 1 116 ? -4.867 2.502 8.438 1 98.88 116 HIS B C 1
ATOM 1896 O O . HIS B 1 116 ? -4.184 1.987 9.32 1 98.88 116 HIS B O 1
ATOM 1902 N N . ASN B 1 117 ? -4.496 2.393 7.195 1 98.88 117 ASN B N 1
ATOM 1903 C CA . ASN B 1 117 ? -3.223 1.872 6.711 1 98.88 117 ASN B CA 1
ATOM 1904 C C . ASN B 1 117 ? -2.621 2.777 5.641 1 98.88 117 ASN B C 1
ATOM 1906 O O . ASN B 1 117 ? -3.338 3.291 4.777 1 98.88 117 ASN B O 1
ATOM 1910 N N . ASP B 1 118 ? -1.353 2.984 5.711 1 98.88 118 ASP B N 1
ATOM 1911 C CA . ASP B 1 118 ? -0.575 3.795 4.777 1 98.88 118 ASP B CA 1
ATOM 1912 C C . ASP B 1 118 ? 0.685 3.059 4.328 1 98.88 118 ASP B C 1
ATOM 1914 O O . ASP B 1 118 ? 1.636 2.916 5.102 1 98.88 118 ASP B O 1
ATOM 1918 N N . CYS B 1 119 ? 0.7 2.582 3.131 1 98.81 119 CYS B N 1
ATOM 1919 C CA . CYS B 1 119 ? 1.877 1.969 2.529 1 98.81 119 CYS B CA 1
ATOM 1920 C C . CYS B 1 119 ? 2.371 2.785 1.34 1 98.81 119 CYS B C 1
ATOM 1922 O O . CYS B 1 119 ? 1.576 3.197 0.492 1 98.81 119 CYS B O 1
ATOM 1924 N N . PHE B 1 120 ? 3.645 3.021 1.322 1 98.5 120 PHE B N 1
ATOM 1925 C CA . PHE B 1 120 ? 4.203 3.75 0.189 1 98.5 120 PHE B CA 1
ATOM 1926 C C . PHE B 1 120 ? 5.574 3.207 -0.183 1 98.5 120 PHE B C 1
ATOM 1928 O O . PHE B 1 120 ? 6.25 2.592 0.645 1 98.5 120 PHE B O 1
ATOM 1935 N N . ASN B 1 121 ? 5.949 3.404 -1.442 1 97.38 121 ASN B N 1
ATOM 1936 C CA . ASN B 1 121 ? 7.273 3.07 -1.961 1 97.38 121 ASN B CA 1
ATOM 1937 C C . ASN B 1 121 ? 8.078 4.324 -2.301 1 97.38 121 ASN B C 1
ATOM 1939 O O . ASN B 1 121 ? 7.609 5.441 -2.082 1 97.38 121 ASN B O 1
ATOM 1943 N N . VAL B 1 122 ? 9.336 4.078 -2.609 1 97.5 122 VAL B N 1
ATOM 1944 C CA . VAL B 1 122 ? 10.188 5.152 -3.104 1 97.5 122 VAL B CA 1
ATOM 1945 C C . VAL B 1 122 ? 10.617 4.855 -4.539 1 97.5 122 VAL B C 1
ATOM 1947 O O . VAL B 1 122 ? 11.258 3.834 -4.801 1 97.5 122 VAL B O 1
ATOM 1950 N N . ILE B 1 123 ? 10.25 5.695 -5.457 1 97.62 123 ILE B N 1
ATOM 1951 C CA . ILE B 1 123 ? 10.586 5.535 -6.867 1 97.62 123 ILE B CA 1
ATOM 1952 C C . ILE B 1 123 ? 11.883 6.277 -7.176 1 97.62 123 ILE B C 1
ATOM 1954 O O . ILE B 1 123 ? 12.805 5.707 -7.766 1 97.62 123 ILE B O 1
ATOM 1958 N N . LYS B 1 124 ? 11.953 7.57 -6.766 1 97 124 LYS B N 1
ATOM 1959 C CA . LYS B 1 124 ? 13.172 8.375 -6.855 1 97 124 LYS B CA 1
ATOM 1960 C C . LYS B 1 124 ? 13.578 8.906 -5.484 1 97 124 LYS B C 1
ATOM 1962 O O . LYS B 1 124 ? 12.922 9.789 -4.934 1 97 124 LYS B O 1
ATOM 1967 N N . PRO B 1 125 ? 14.609 8.344 -4.938 1 95.62 125 PRO B N 1
ATOM 1968 C CA . PRO B 1 125 ? 15.055 8.852 -3.639 1 95.62 125 PRO B CA 1
ATOM 1969 C C . PRO B 1 125 ? 15.633 10.258 -3.727 1 95.62 125 PRO B C 1
ATOM 1971 O O . PRO B 1 125 ? 16.062 10.688 -4.801 1 95.62 125 PRO B O 1
ATOM 1974 N N . ALA B 1 126 ? 15.609 10.867 -2.584 1 94 126 ALA B N 1
ATOM 1975 C CA . ALA B 1 126 ? 16.312 12.141 -2.504 1 94 126 ALA B CA 1
ATOM 1976 C C . ALA B 1 126 ? 17.812 11.953 -2.773 1 94 126 ALA B C 1
ATOM 1978 O O . ALA B 1 126 ? 18.391 10.93 -2.41 1 94 126 ALA B O 1
ATOM 1979 N N . PRO B 1 127 ? 18.406 12.945 -3.379 1 88.25 127 PRO B N 1
ATOM 1980 C CA . PRO B 1 127 ? 19.844 12.844 -3.631 1 88.25 127 PRO B CA 1
ATOM 1981 C C . PRO B 1 127 ? 20.656 12.758 -2.346 1 88.25 127 PRO B C 1
ATOM 1983 O O . PRO B 1 127 ? 20.281 13.328 -1.324 1 88.25 127 PRO B O 1
ATOM 1986 N N . GLN B 1 128 ? 21.578 11.789 -2.057 1 67.94 128 GLN B N 1
ATOM 1987 C CA . GLN B 1 128 ? 22.484 11.641 -0.925 1 67.94 128 GLN B CA 1
ATOM 1988 C C . GLN B 1 128 ? 23.344 12.891 -0.75 1 67.94 128 GLN B C 1
ATOM 1990 O O . GLN B 1 128 ? 23.734 13.531 -1.732 1 67.94 128 GLN B O 1
#

Solvent-accessible surface area (backbone atoms only — not comparable to full-atom values): 12518 Å² total; per-residue (Å²): 127,85,46,62,68,59,48,41,52,53,53,49,52,52,48,50,52,31,40,53,26,44,46,71,68,33,30,64,64,27,24,64,46,38,28,67,88,13,40,43,32,52,57,58,42,76,70,32,60,22,37,69,49,44,21,53,50,44,46,50,43,43,73,67,27,48,50,38,60,45,77,45,84,72,45,59,52,67,29,89,53,34,34,37,38,36,33,38,39,38,35,32,45,78,46,39,52,28,33,26,44,38,38,36,35,32,35,51,54,96,88,39,76,20,43,31,35,40,28,31,29,48,41,41,68,42,61,132,127,83,46,60,68,57,48,39,52,54,53,49,52,52,48,50,52,31,39,53,26,45,46,70,68,33,30,63,64,25,24,63,48,38,30,67,88,14,39,42,32,53,58,57,41,78,69,31,62,22,34,70,48,44,19,52,49,44,46,49,43,43,72,69,28,50,50,38,60,46,75,45,82,72,44,56,52,65,28,91,55,32,34,38,38,36,33,36,40,39,35,34,45,80,46,39,50,27,32,29,44,38,38,34,34,33,34,52,56,96,88,39,76,19,42,31,36,39,26,31,29,48,41,42,68,42,60,132

InterPro domains:
  IPR027843 Domain of unknown function DUF4440 [PF14534] (17-115)
  IPR032710 NTF2-like domain superfamily [SSF54427] (7-123)

Nearest PDB structures (foldseek):
  3hx8-assembly2_C  TM=9.530E-01  e=1.348E-12  Mesorhizobium loti
  5iep-assembly1_A  TM=9.325E-01  e=1.130E-12  synthetic construct
  5ien-assembly2_B  TM=9.354E-01  e=7.419E-12  synthetic construct
  5ien-assembly1_A  TM=9.150E-01  e=6.220E-12  synthetic construct
  5ieo-assembly1_A  TM=9.360E-01  e=4.083E-11  synthetic construct

Sequence (256 aa):
MLTIAALFQEIKSRQVDFMKAFNAGNANTAAAVYDPDGYFMPNGKDPVKGRAGIEAYFKQDMAEGVKSVQIITEEVNGSGDWAFERGSYHLDGTRGTETGAYLLVWKKVNGQWLIHNDCFNVIKPAPQMLTIAALFQEIKSRQVDFMKAFNAGNANTAAAVYDPDGYFMPNGKDPVKGRAGIEAYFKQDMAEGVKSVQIITEEVNGSGDWAFERGSYHLDGTRGTETGAYLLVWKKVNGQWLIHNDCFNVIKPAPQ

Foldseek 3Di:
DQDQVNVVVQVVVLVVQLQVCLLVVNLLSNLVLADQQAWEAEPPDDIDHGSVRSSVVSNVVVVVWWNGKDWDWDDWDDDDQKIKTKTKMWTQGDQGIWIWIKMFMWGQDPNHTGTRYIDIDTPDDRDD/DQDQVNVVVQVVVLVVQLQVCLLVVNLLSNLVLADQQAWEAEPPDDIDHGSVRSSVVSNVVVVVWWNGKDWDWDDWDDDDQKIKTKTKMWTQGDQGIWIWIKMFMWGQDPNHIGTRYIDIDTPDDRHD